Protein AF-A0A9N9U812-F1 (afdb_monomer_lite)

Organism: NCBI:txid160290

Foldseek 3Di:
DDDDDDDDDDDDDDDDPPPPPVVVVVVVVVPPPDPDDDDDDDDDDDDDDDDDDDDDDDDDDDDDDDDPPDDDPPPPPPVCPPPPPLDQAADAAQQPSPHFFGDAQPQQSHGGHNDNVSNVVCVVVVVDDRDNPDPDLLVQLQVQLVVVHGRPDVVNCVLQLNVVQPDPVNVVVNSLSSVLSPLCCPLVVRDSVNCVVCSVQLNNLVVSLVVCVVCVVSHDVVSNVSSVVVVVSSVPRDCVPPPPVVVVVVVVVVVVVVVVVVVVVVD

Structure (mmCIF, N/CA/C/O backbone):
data_AF-A0A9N9U812-F1
#
_entry.id   AF-A0A9N9U812-F1
#
loop_
_atom_site.group_PDB
_atom_site.id
_atom_site.type_symbol
_atom_site.label_atom_id
_atom_site.label_alt_id
_atom_site.label_comp_id
_atom_site.label_asym_id
_atom_site.label_entity_id
_atom_site.label_seq_id
_atom_site.pdbx_PDB_ins_code
_atom_site.Cartn_x
_atom_site.Cartn_y
_atom_site.Cartn_z
_atom_site.occupancy
_atom_site.B_iso_or_equiv
_atom_site.auth_seq_id
_atom_site.auth_comp_id
_atom_site.auth_asym_id
_atom_site.auth_atom_id
_atom_site.pdbx_PDB_model_num
ATOM 1 N N . MET A 1 1 ? 59.344 -21.854 -35.687 1.00 49.12 1 MET A N 1
ATOM 2 C CA . MET A 1 1 ? 57.871 -21.795 -35.644 1.00 49.12 1 MET A CA 1
ATOM 3 C C . MET A 1 1 ? 57.536 -20.413 -35.138 1.00 49.12 1 MET A C 1
ATOM 5 O O . MET A 1 1 ? 57.823 -20.130 -33.986 1.00 49.12 1 MET A O 1
ATOM 9 N N . SER A 1 2 ? 57.135 -19.530 -36.046 1.00 46.88 2 SER A N 1
ATOM 10 C CA . SER A 1 2 ? 56.970 -18.101 -35.776 1.00 46.88 2 SER A CA 1
ATOM 11 C C . SER A 1 2 ? 55.500 -17.822 -35.485 1.00 46.88 2 SER A C 1
ATOM 13 O O . SER A 1 2 ? 54.644 -18.178 -36.295 1.00 46.88 2 SER A O 1
ATOM 15 N N . GLU A 1 3 ? 55.221 -17.241 -34.324 1.00 56.25 3 GLU A N 1
ATOM 16 C CA . GLU A 1 3 ? 53.877 -16.846 -33.898 1.00 56.25 3 GLU A CA 1
ATOM 17 C C . GLU A 1 3 ? 53.402 -15.608 -34.683 1.00 56.25 3 GLU A C 1
ATOM 19 O O . GLU A 1 3 ? 54.200 -14.697 -34.922 1.00 56.25 3 GLU A O 1
ATOM 24 N N . PRO A 1 4 ? 52.129 -15.546 -35.114 1.00 62.59 4 PRO A N 1
ATOM 25 C CA . PRO A 1 4 ? 51.601 -14.386 -35.816 1.00 62.59 4 PRO A CA 1
ATOM 26 C C . PRO A 1 4 ? 51.077 -13.324 -34.836 1.00 62.59 4 PRO A C 1
ATOM 28 O O . PRO A 1 4 ? 50.307 -13.613 -33.923 1.00 62.59 4 PRO A O 1
ATOM 31 N N . HIS A 1 5 ? 51.471 -12.072 -35.074 1.00 53.84 5 HIS A N 1
ATOM 32 C CA . HIS A 1 5 ? 50.978 -10.889 -34.370 1.00 53.84 5 HIS A CA 1
ATOM 33 C C . HIS A 1 5 ? 49.477 -10.627 -34.629 1.00 53.84 5 HIS A C 1
ATOM 35 O O . HIS A 1 5 ? 49.017 -10.795 -35.765 1.00 53.84 5 HIS A O 1
ATOM 41 N N . PRO A 1 6 ? 48.716 -10.145 -33.625 1.00 58.53 6 PRO A N 1
ATOM 42 C CA . PRO A 1 6 ? 47.325 -9.744 -33.799 1.00 58.53 6 PRO A CA 1
ATOM 43 C C . PRO A 1 6 ? 47.214 -8.367 -34.474 1.00 58.53 6 PRO A C 1
ATOM 45 O O . PRO A 1 6 ? 47.911 -7.416 -34.121 1.00 58.53 6 PRO A O 1
ATOM 48 N N . LYS A 1 7 ? 46.313 -8.280 -35.459 1.00 61.00 7 LYS A N 1
ATOM 49 C CA . LYS A 1 7 ? 45.947 -7.057 -36.183 1.00 61.00 7 LYS A CA 1
ATOM 50 C C . LYS A 1 7 ? 45.142 -6.124 -35.275 1.00 61.00 7 LYS A C 1
ATOM 52 O O . LYS A 1 7 ? 44.095 -6.513 -34.768 1.00 61.00 7 LYS A O 1
ATOM 57 N N . THR A 1 8 ? 45.608 -4.890 -35.126 1.00 53.84 8 THR A N 1
ATOM 58 C CA . THR A 1 8 ? 44.848 -3.764 -34.572 1.00 53.84 8 THR A CA 1
ATOM 59 C C . THR A 1 8 ? 43.795 -3.325 -35.589 1.00 53.84 8 THR A C 1
ATOM 61 O O . THR A 1 8 ? 44.144 -2.942 -36.704 1.00 53.84 8 THR A O 1
ATOM 64 N N . GLY A 1 9 ? 42.516 -3.440 -35.229 1.00 53.56 9 GLY A N 1
ATOM 65 C CA . GLY A 1 9 ? 41.399 -2.905 -36.005 1.00 53.56 9 GLY A CA 1
ATOM 66 C C . GLY A 1 9 ? 41.158 -1.438 -35.659 1.00 53.56 9 GLY A C 1
ATOM 67 O O . GLY A 1 9 ? 41.057 -1.095 -34.483 1.00 53.56 9 GLY A O 1
ATOM 68 N N . ASP A 1 10 ? 41.086 -0.599 -36.690 1.00 49.22 10 ASP A N 1
ATOM 69 C CA . ASP A 1 10 ? 40.656 0.796 -36.621 1.00 49.22 10 ASP A CA 1
ATOM 70 C C . ASP A 1 10 ? 39.184 0.883 -36.194 1.00 49.22 10 ASP A C 1
ATOM 72 O O . ASP A 1 10 ? 38.293 0.411 -36.901 1.00 49.22 10 ASP A O 1
ATOM 76 N N . CYS A 1 11 ? 38.920 1.531 -35.058 1.00 44.53 11 CYS A N 1
ATOM 77 C CA . CYS A 1 11 ? 37.583 1.979 -34.678 1.00 44.53 11 CYS A CA 1
ATOM 78 C C . CYS A 1 11 ? 37.387 3.410 -35.189 1.00 44.53 11 CYS A C 1
ATOM 80 O O . CYS A 1 11 ? 37.862 4.366 -34.576 1.00 44.53 11 CYS A O 1
ATOM 82 N N . SER A 1 12 ? 36.685 3.563 -36.312 1.00 61.62 12 SER A N 1
ATOM 83 C CA . SER A 1 12 ? 36.059 4.842 -36.658 1.00 61.62 12 SER A CA 1
ATOM 84 C C . SER A 1 12 ? 34.806 5.040 -35.796 1.00 61.62 12 SER A C 1
ATOM 86 O O . SER A 1 12 ? 34.026 4.096 -35.669 1.00 61.62 12 SER A O 1
ATOM 88 N N . PRO A 1 13 ? 34.599 6.222 -35.192 1.00 52.12 13 PRO A N 1
ATOM 89 C CA . PRO A 1 13 ? 33.389 6.508 -34.433 1.00 52.12 13 PRO A CA 1
ATOM 90 C C . PRO A 1 13 ? 32.193 6.677 -35.379 1.00 52.12 13 PRO A C 1
ATOM 92 O O . PRO A 1 13 ? 32.266 7.420 -36.360 1.00 52.12 13 PRO A O 1
ATOM 95 N N . GLU A 1 14 ? 31.099 5.976 -35.078 1.00 56.59 14 GLU A N 1
ATOM 96 C CA . GLU A 1 14 ? 29.797 6.188 -35.712 1.00 56.59 14 GLU A CA 1
ATOM 97 C C . GLU A 1 14 ? 29.253 7.590 -35.384 1.00 56.59 14 GLU A C 1
ATOM 99 O O . GLU A 1 14 ? 29.473 8.092 -34.277 1.00 56.59 14 GLU A O 1
ATOM 104 N N . PRO A 1 15 ? 28.552 8.242 -36.328 1.00 52.19 15 PRO A N 1
ATOM 105 C CA . PRO A 1 15 ? 27.948 9.544 -36.104 1.00 52.19 15 PRO A CA 1
ATOM 106 C C . PRO A 1 15 ? 26.761 9.440 -35.141 1.00 52.19 15 PRO A C 1
ATOM 108 O O . PRO A 1 15 ? 25.878 8.599 -35.262 1.00 52.19 15 PRO A O 1
ATOM 111 N N . ASN A 1 16 ? 26.764 10.350 -34.182 1.00 48.16 16 ASN A N 1
ATOM 112 C CA . ASN A 1 16 ? 25.863 10.430 -33.048 1.00 48.16 16 ASN A CA 1
ATOM 113 C C . ASN A 1 16 ? 24.440 10.796 -33.530 1.00 48.16 16 ASN A C 1
ATOM 115 O O . ASN A 1 16 ? 24.205 11.932 -33.940 1.00 48.16 16 ASN A O 1
ATOM 119 N N . GLU A 1 17 ? 23.473 9.881 -33.414 1.00 50.84 17 GLU A N 1
ATOM 120 C CA . GLU A 1 17 ? 22.034 10.100 -33.687 1.00 50.84 17 GLU A CA 1
ATOM 121 C C . GLU A 1 17 ? 21.311 10.931 -32.598 1.00 50.84 17 GLU A C 1
ATOM 123 O O . GLU A 1 17 ? 20.112 10.796 -32.374 1.00 50.84 17 GLU A O 1
ATOM 128 N N . ALA A 1 18 ? 22.021 11.815 -31.893 1.00 46.25 18 ALA A N 1
ATOM 129 C CA . ALA A 1 18 ? 21.477 12.556 -30.751 1.00 46.25 18 ALA A CA 1
ATOM 130 C C . ALA A 1 18 ? 21.025 13.996 -31.074 1.00 46.25 18 ALA A C 1
ATOM 132 O O . ALA A 1 18 ? 20.740 14.754 -30.156 1.00 46.25 18 ALA A O 1
ATOM 133 N N . SER A 1 19 ? 20.955 14.408 -32.346 1.00 50.25 19 SER A N 1
ATOM 134 C CA . SER A 1 19 ? 20.637 15.804 -32.716 1.00 50.25 19 SER A CA 1
ATOM 135 C C . SER A 1 19 ? 19.344 16.003 -33.517 1.00 50.25 19 SER A C 1
ATOM 137 O O . SER A 1 19 ? 19.037 17.128 -33.908 1.00 50.25 19 SER A O 1
ATOM 139 N N . ALA A 1 20 ? 18.554 14.949 -33.749 1.00 46.09 20 ALA A N 1
ATOM 140 C CA . ALA A 1 20 ? 17.327 15.046 -34.548 1.00 46.09 20 ALA A CA 1
ATOM 141 C C . ALA A 1 20 ? 16.042 15.307 -33.732 1.00 46.09 20 ALA A C 1
ATOM 143 O O . ALA A 1 20 ? 15.038 15.693 -34.320 1.00 46.09 20 ALA A O 1
ATOM 144 N N . LEU A 1 21 ? 16.054 15.146 -32.403 1.00 46.53 21 LEU A N 1
ATOM 145 C CA . LEU A 1 21 ? 14.833 15.191 -31.575 1.00 46.53 21 LEU A CA 1
ATOM 146 C C . LEU A 1 21 ? 14.563 16.533 -30.871 1.00 46.53 21 LEU A C 1
ATOM 148 O O . LEU A 1 21 ? 13.443 16.774 -30.432 1.00 46.53 21 LEU A O 1
ATOM 152 N N . GLU A 1 22 ? 15.535 17.448 -30.812 1.00 45.53 22 GLU A N 1
ATOM 153 C CA . GLU A 1 22 ? 15.334 18.768 -30.182 1.00 45.53 22 GLU A CA 1
ATOM 154 C C . GLU A 1 22 ? 14.695 19.810 -31.120 1.00 45.53 22 GLU A C 1
ATOM 156 O O . GLU A 1 22 ? 14.213 20.844 -30.660 1.00 45.53 22 GLU A O 1
ATOM 161 N N . ASN A 1 23 ? 14.610 19.532 -32.427 1.00 48.59 23 ASN A N 1
ATOM 162 C CA . ASN A 1 23 ? 14.012 20.461 -33.393 1.00 48.59 23 ASN A CA 1
ATOM 163 C C . ASN A 1 23 ? 12.485 20.319 -33.553 1.00 48.59 23 ASN A C 1
ATOM 165 O O . ASN A 1 23 ? 11.860 21.234 -34.088 1.00 48.59 23 ASN A O 1
ATOM 169 N N . ASP A 1 24 ? 11.863 19.249 -33.041 1.00 45.25 24 ASP A N 1
ATOM 170 C CA . ASP A 1 24 ? 10.410 19.032 -33.180 1.00 45.25 24 ASP A CA 1
ATOM 171 C C . ASP A 1 24 ? 9.574 19.655 -32.047 1.00 45.25 24 ASP A C 1
ATOM 173 O O . ASP A 1 24 ? 8.423 20.044 -32.257 1.00 45.25 24 ASP A O 1
ATOM 177 N N . LEU A 1 25 ? 10.147 19.866 -30.857 1.00 45.88 25 LEU A N 1
ATOM 178 C CA . LEU A 1 25 ? 9.421 20.500 -29.745 1.00 45.88 25 LEU A CA 1
ATOM 179 C C . LEU A 1 25 ? 9.268 22.021 -29.914 1.00 45.88 25 LEU A C 1
ATOM 181 O O . LEU A 1 25 ? 8.301 22.603 -29.424 1.00 45.88 25 LEU A O 1
ATOM 185 N N . VAL A 1 26 ? 10.157 22.669 -30.674 1.00 46.19 26 VAL A N 1
ATOM 186 C CA . VAL A 1 26 ? 10.056 24.110 -30.978 1.00 46.19 26 VAL A CA 1
ATOM 187 C C . VAL A 1 26 ? 9.059 24.383 -32.117 1.00 46.19 26 VAL A C 1
ATOM 189 O O . VAL A 1 26 ? 8.502 25.480 -32.203 1.00 46.19 26 VAL A O 1
ATOM 192 N N . ALA A 1 27 ? 8.764 23.387 -32.961 1.00 47.31 27 ALA A N 1
ATOM 193 C CA . ALA A 1 27 ? 7.784 23.512 -34.041 1.00 47.31 27 ALA A CA 1
ATOM 194 C C . ALA A 1 27 ? 6.325 23.400 -33.553 1.00 47.31 27 ALA A C 1
ATOM 196 O O . ALA A 1 27 ? 5.438 24.012 -34.148 1.00 47.31 27 ALA A O 1
ATOM 197 N N . SER A 1 28 ? 6.071 22.697 -32.444 1.00 45.31 28 SER A N 1
ATOM 198 C CA . SER A 1 28 ? 4.709 22.482 -31.927 1.00 45.31 28 SER A CA 1
ATOM 199 C C . SER A 1 28 ? 4.133 23.697 -31.176 1.00 45.31 28 SER A C 1
ATOM 201 O O . SER A 1 28 ? 2.935 23.969 -31.236 1.00 45.31 28 SER A O 1
ATOM 203 N N . CYS A 1 29 ? 4.980 24.526 -30.554 1.00 42.25 29 CYS A N 1
ATOM 204 C CA . CYS A 1 29 ? 4.525 25.716 -29.818 1.00 42.25 29 CYS A CA 1
ATOM 205 C C . CYS A 1 29 ? 4.136 26.908 -30.714 1.00 42.25 29 CYS A C 1
ATOM 207 O O . CYS A 1 29 ? 3.499 27.845 -30.238 1.00 42.25 29 CYS A O 1
ATOM 209 N N . LYS A 1 30 ? 4.478 26.890 -32.011 1.00 46.75 30 LYS A N 1
ATOM 210 C CA . LYS A 1 30 ? 4.110 27.954 -32.967 1.00 46.75 30 LYS A CA 1
ATOM 211 C C . LYS A 1 30 ? 2.723 27.787 -33.596 1.00 46.75 30 LYS A C 1
ATOM 213 O O . LYS A 1 30 ? 2.285 28.686 -34.302 1.00 46.75 30 LYS A O 1
ATOM 218 N N . ALA A 1 31 ? 2.033 26.674 -33.347 1.00 48.91 31 ALA A N 1
ATOM 219 C CA . ALA A 1 31 ? 0.723 26.395 -33.938 1.00 48.91 31 ALA A CA 1
ATOM 220 C C . ALA A 1 31 ? -0.470 26.906 -33.106 1.00 48.91 31 ALA A C 1
ATOM 222 O O . ALA A 1 31 ? -1.604 26.784 -33.560 1.00 48.91 31 ALA A O 1
ATOM 223 N N . LEU A 1 32 ? -0.241 27.457 -31.906 1.00 50.28 32 LEU A N 1
ATOM 224 C CA . LEU A 1 32 ? -1.323 27.806 -30.977 1.00 50.28 32 LEU A CA 1
ATOM 225 C C . LEU A 1 32 ? -1.576 29.303 -30.777 1.00 50.28 32 LEU A C 1
ATOM 227 O O . LEU A 1 32 ? -2.527 29.618 -30.076 1.00 50.28 32 LEU A O 1
ATOM 231 N N . ASP A 1 33 ? -0.794 30.208 -31.379 1.00 48.38 33 ASP A N 1
ATOM 232 C CA . ASP A 1 33 ? -1.043 31.668 -31.351 1.00 48.38 33 ASP A CA 1
ATOM 233 C C . ASP A 1 33 ? -1.428 32.219 -29.953 1.00 48.38 33 ASP A C 1
ATOM 235 O O . ASP A 1 33 ? -2.253 33.118 -29.799 1.00 48.38 33 ASP A O 1
ATOM 239 N N . LEU A 1 34 ? -0.846 31.640 -28.896 1.00 46.59 34 LEU A N 1
ATOM 240 C CA . LEU A 1 34 ? -1.068 32.077 -27.524 1.00 46.59 34 LEU A CA 1
ATOM 241 C C . LEU A 1 34 ? -0.036 33.152 -27.188 1.00 46.59 34 LEU A C 1
ATOM 243 O O . LEU A 1 34 ? 1.110 32.859 -26.841 1.00 46.59 34 LEU A O 1
ATOM 247 N N . ASP A 1 35 ? -0.471 34.405 -27.302 1.00 44.28 35 ASP A N 1
ATOM 248 C CA . ASP A 1 35 ? 0.223 35.582 -26.786 1.00 44.28 35 ASP A CA 1
ATOM 249 C C . ASP A 1 35 ? 0.370 35.478 -25.257 1.00 44.28 35 ASP A C 1
ATOM 251 O O . ASP A 1 35 ? -0.504 35.866 -24.481 1.00 44.28 35 ASP A O 1
ATOM 255 N N . CYS A 1 36 ? 1.508 34.959 -24.800 1.00 41.44 36 CYS A N 1
ATOM 256 C CA . CYS A 1 36 ? 1.906 35.045 -23.399 1.00 41.44 36 CYS A CA 1
ATOM 257 C C . CYS A 1 36 ? 2.436 36.457 -23.100 1.00 41.44 36 CYS A C 1
ATOM 259 O O . CYS A 1 36 ? 3.639 36.715 -23.182 1.00 41.44 36 CYS A O 1
ATOM 261 N N . GLN A 1 37 ? 1.544 37.377 -22.727 1.00 52.09 37 GLN A N 1
ATOM 262 C CA . GLN A 1 37 ? 1.927 38.606 -22.026 1.00 52.09 37 GLN A CA 1
ATOM 263 C C . GLN A 1 37 ? 2.238 38.284 -20.549 1.00 52.09 37 GLN A C 1
ATOM 265 O O . GLN A 1 37 ? 1.438 37.618 -19.889 1.00 52.09 37 GLN A O 1
ATOM 270 N N . PRO A 1 38 ? 3.373 38.744 -19.992 1.00 48.59 38 PRO A N 1
ATOM 271 C CA . PRO A 1 38 ? 3.656 38.613 -18.569 1.00 48.59 38 PRO A CA 1
ATOM 272 C C . PRO A 1 38 ? 2.974 39.744 -17.785 1.00 48.59 38 PRO A C 1
ATOM 274 O O . PRO A 1 38 ? 3.554 40.814 -17.592 1.00 48.59 38 PRO A O 1
ATOM 277 N N . ASP A 1 39 ? 1.757 39.506 -17.297 1.00 45.44 39 ASP A N 1
ATOM 278 C CA . ASP A 1 39 ? 1.082 40.440 -16.392 1.00 45.44 39 ASP A CA 1
ATOM 279 C C . ASP A 1 39 ? 1.588 40.283 -14.954 1.00 45.44 39 ASP A C 1
ATOM 281 O O . ASP A 1 39 ? 1.103 39.504 -14.134 1.00 45.44 39 ASP A O 1
ATOM 285 N N . ASN A 1 40 ? 2.601 41.089 -14.654 1.00 52.28 40 ASN A N 1
ATOM 286 C CA . ASN A 1 40 ? 3.039 41.414 -13.311 1.00 52.28 40 ASN A CA 1
ATOM 287 C C . ASN A 1 40 ? 2.117 42.509 -12.742 1.00 52.28 40 ASN A C 1
ATOM 289 O O . ASN A 1 40 ? 2.255 43.685 -13.090 1.00 52.28 40 ASN A O 1
ATOM 293 N N . LYS A 1 41 ? 1.172 42.146 -11.868 1.00 45.44 41 LYS A N 1
ATOM 294 C CA . LYS A 1 41 ? 0.429 43.125 -11.060 1.00 45.44 41 LYS A CA 1
ATOM 295 C C . LYS A 1 41 ? 0.054 42.561 -9.693 1.00 45.44 41 LYS A C 1
ATOM 297 O O . LYS A 1 41 ? -0.958 41.892 -9.517 1.00 45.44 41 LYS A O 1
ATOM 302 N N . SER A 1 42 ? 0.884 42.895 -8.710 1.00 51.62 42 SER A N 1
ATOM 303 C CA . SER A 1 42 ? 0.555 42.830 -7.289 1.00 51.62 42 SER A CA 1
ATOM 304 C C . SER A 1 42 ? -0.704 43.651 -7.016 1.00 51.62 42 SER A C 1
ATOM 306 O O . SER A 1 42 ? -0.706 44.862 -7.246 1.00 51.62 42 SER A O 1
ATOM 308 N N . ASN A 1 43 ? -1.755 43.017 -6.499 1.00 45.19 43 ASN A N 1
ATOM 309 C CA . ASN A 1 43 ? -2.916 43.725 -5.976 1.00 45.19 43 ASN A CA 1
ATOM 310 C C . ASN A 1 43 ? -3.167 43.295 -4.526 1.00 45.19 43 ASN A C 1
ATOM 312 O O . ASN A 1 43 ? -3.673 42.208 -4.259 1.00 45.19 43 ASN A O 1
ATOM 316 N N . ASN A 1 44 ? -2.768 44.163 -3.596 1.00 47.47 44 ASN A N 1
ATOM 317 C CA . ASN A 1 44 ? -3.119 44.082 -2.184 1.00 47.47 44 ASN A CA 1
ATOM 318 C C . ASN A 1 44 ? -4.537 44.644 -2.020 1.00 47.47 44 ASN A C 1
ATOM 320 O O . ASN A 1 44 ? -4.716 45.859 -1.958 1.00 47.47 44 ASN A O 1
ATOM 324 N N . GLY A 1 45 ? -5.535 43.763 -1.974 1.00 43.50 45 GLY A N 1
ATOM 325 C CA . GLY A 1 45 ? -6.923 44.107 -1.667 1.00 43.50 45 GLY A CA 1
ATOM 326 C C . GLY A 1 45 ? -7.285 43.684 -0.248 1.00 43.50 45 GLY A C 1
ATOM 327 O O . GLY A 1 45 ? -7.554 42.514 -0.005 1.00 43.50 45 GLY A O 1
ATOM 328 N N . SER A 1 46 ? -7.268 44.645 0.674 1.00 49.69 46 SER A N 1
ATOM 329 C CA . SER A 1 46 ? -7.870 44.558 2.009 1.00 49.69 46 SER A CA 1
ATOM 330 C C . SER A 1 46 ? -9.389 44.470 1.865 1.00 49.69 46 SER A C 1
ATOM 332 O O . SER A 1 46 ? -9.972 45.323 1.195 1.00 49.69 46 SER A O 1
ATOM 334 N N . MET A 1 47 ? -10.029 43.473 2.476 1.00 49.94 47 MET A N 1
ATOM 335 C CA . MET A 1 47 ? -11.484 43.315 2.437 1.00 49.94 47 MET A CA 1
ATOM 336 C C . MET A 1 47 ? -11.997 42.999 3.846 1.00 49.94 47 MET A C 1
ATOM 338 O O . MET A 1 47 ? -11.954 41.859 4.300 1.00 49.94 47 MET A O 1
ATOM 342 N N . ASP A 1 48 ? -12.419 44.059 4.537 1.00 56.12 48 ASP A N 1
ATOM 343 C CA . ASP A 1 48 ? -13.244 44.025 5.744 1.00 56.12 48 ASP A CA 1
ATOM 344 C C . ASP A 1 48 ? -14.709 43.835 5.332 1.00 56.12 48 ASP A C 1
ATOM 346 O O . ASP A 1 48 ? -15.216 44.653 4.570 1.00 56.12 48 ASP A O 1
ATOM 350 N N . HIS A 1 49 ? -15.389 42.815 5.861 1.00 44.41 49 HIS A N 1
ATOM 351 C CA . HIS A 1 49 ? -16.856 42.731 5.956 1.00 44.41 49 HIS A CA 1
ATOM 352 C C . HIS A 1 49 ? -17.201 41.783 7.121 1.00 44.41 49 HIS A C 1
ATOM 354 O O . HIS A 1 49 ? -16.795 40.626 7.115 1.00 44.41 49 HIS A O 1
ATOM 360 N N . SER A 1 50 ? -17.656 42.309 8.262 1.00 48.66 50 SER A N 1
ATOM 361 C CA . SER A 1 50 ? -19.058 42.606 8.617 1.00 48.66 50 SER A CA 1
ATOM 362 C C . SER A 1 50 ? -19.822 41.357 9.067 1.00 48.66 50 SER A C 1
ATOM 364 O O . SER A 1 50 ? -20.190 40.506 8.267 1.00 48.66 50 SER A O 1
ATOM 366 N N . GLU A 1 51 ? -20.038 41.291 10.381 1.00 51.78 51 GLU A N 1
ATOM 367 C CA . GLU A 1 51 ? -20.897 40.348 11.094 1.00 51.78 51 GLU A CA 1
ATOM 368 C C . GLU A 1 51 ? -22.376 40.634 10.778 1.00 51.78 51 GLU A C 1
ATOM 370 O O . GLU A 1 51 ? -22.842 41.747 11.017 1.00 51.78 51 GLU A O 1
ATOM 375 N N . GLU A 1 52 ? -23.123 39.634 10.305 1.00 48.69 52 GLU A N 1
ATOM 376 C CA . GLU A 1 52 ? -24.591 39.610 10.353 1.00 48.69 52 GLU A CA 1
ATOM 377 C C . GLU A 1 52 ? -25.079 38.190 10.703 1.00 48.69 52 GLU A C 1
ATOM 379 O O . GLU A 1 52 ? -24.940 37.243 9.934 1.00 48.69 52 GLU A O 1
ATOM 384 N N . GLU A 1 53 ? -25.668 38.061 11.890 1.00 53.53 53 GLU A N 1
ATOM 385 C CA . GLU A 1 53 ? -26.728 37.099 12.232 1.00 53.53 53 GLU A CA 1
ATOM 386 C C . GLU A 1 53 ? -28.038 37.912 12.409 1.00 53.53 53 GLU A C 1
ATOM 388 O O . GLU A 1 53 ? -27.950 39.142 12.491 1.00 53.53 53 GLU A O 1
ATOM 393 N N . PRO A 1 54 ? -29.239 37.347 12.676 1.00 59.50 54 PRO A N 1
ATOM 394 C CA . PRO A 1 54 ? -29.841 36.030 12.389 1.00 59.50 54 PRO A CA 1
ATOM 395 C C . PRO A 1 54 ? -31.290 36.143 11.818 1.00 59.50 54 PRO A C 1
ATOM 397 O O . PRO A 1 54 ? -31.968 37.153 11.985 1.00 59.50 54 PRO A O 1
ATOM 400 N N . SER A 1 55 ? -31.855 35.066 11.258 1.00 45.12 55 SER A N 1
ATOM 401 C CA . SER A 1 55 ? -33.313 34.760 11.314 1.00 45.12 55 SER A CA 1
ATOM 402 C C . SER A 1 55 ? -33.543 33.308 10.859 1.00 45.12 55 SER A C 1
ATOM 404 O O . SER A 1 55 ? -32.918 32.868 9.904 1.00 45.12 55 SER A O 1
ATOM 406 N N . LYS A 1 56 ? -34.146 32.413 11.653 1.00 43.84 56 LYS A N 1
ATOM 407 C CA . LYS A 1 56 ? -35.549 32.250 12.092 1.00 43.84 56 LYS A CA 1
ATOM 408 C C . LYS A 1 56 ? -36.538 31.816 10.998 1.00 43.84 56 LYS A C 1
ATOM 410 O O . LYS A 1 56 ? -36.829 32.572 10.084 1.00 43.84 56 LYS A O 1
ATOM 415 N N . ASP A 1 57 ? -37.104 30.639 11.273 1.00 49.44 57 ASP A N 1
ATOM 416 C CA . ASP A 1 57 ? -38.457 30.157 10.985 1.00 49.44 57 ASP A CA 1
ATOM 417 C C . ASP A 1 57 ? -38.824 29.783 9.535 1.00 49.44 57 ASP A C 1
ATOM 419 O O . ASP A 1 57 ? -39.087 30.622 8.678 1.00 49.44 57 ASP A O 1
ATOM 423 N N . SER A 1 58 ? -38.958 28.474 9.294 1.00 55.41 58 SER A N 1
ATOM 424 C CA . SER A 1 58 ? -40.079 27.898 8.529 1.00 55.41 58 SER A CA 1
ATOM 425 C C . SER A 1 58 ? -40.201 26.405 8.843 1.00 55.41 58 SER A C 1
ATOM 427 O O . SER A 1 58 ? -39.422 25.571 8.386 1.00 55.41 58 SER A O 1
ATOM 429 N N . GLU A 1 59 ? -41.183 26.096 9.683 1.00 55.53 59 GLU A N 1
ATOM 430 C CA . GLU A 1 59 ? -41.894 24.822 9.681 1.00 55.53 59 GLU A CA 1
ATOM 431 C C . GLU A 1 59 ? -42.640 24.702 8.341 1.00 55.53 59 GLU A C 1
ATOM 433 O O . GLU A 1 59 ? -43.204 25.698 7.901 1.00 55.53 59 GLU A O 1
ATOM 438 N N . GLU A 1 60 ? -42.658 23.526 7.705 1.00 56.50 60 GLU A N 1
ATOM 439 C CA . GLU A 1 60 ? -43.875 22.958 7.101 1.00 56.50 60 GLU A CA 1
ATOM 440 C C . GLU A 1 60 ? -43.649 21.536 6.560 1.00 56.50 60 GLU A C 1
ATOM 442 O O . GLU A 1 60 ? -42.549 21.113 6.209 1.00 56.50 60 GLU A O 1
ATOM 447 N N . GLU A 1 61 ? -44.741 20.784 6.600 1.00 52.31 61 GLU A N 1
ATOM 448 C CA . GLU A 1 61 ? -44.867 19.336 6.526 1.00 52.31 61 GLU A CA 1
ATOM 449 C C . GLU A 1 61 ? -44.960 18.799 5.084 1.00 52.31 61 GLU A C 1
ATOM 451 O O . GLU A 1 61 ? -45.512 19.441 4.198 1.00 52.31 61 GLU A O 1
ATOM 456 N N . SER A 1 62 ? -44.507 17.561 4.866 1.00 50.69 62 SER A N 1
ATOM 457 C CA . SER A 1 62 ? -45.174 16.516 4.052 1.00 50.69 62 SER A CA 1
ATOM 458 C C . SER A 1 62 ? -44.250 15.287 4.061 1.00 50.69 62 SER A C 1
ATOM 460 O O . SER A 1 62 ? -43.094 15.362 3.672 1.00 50.69 62 SER A O 1
ATOM 462 N N . SER A 1 63 ? -44.562 14.177 4.733 1.00 61.19 63 SER A N 1
ATOM 463 C CA . SER A 1 63 ? -45.641 13.218 4.474 1.00 61.19 63 SER A CA 1
ATOM 464 C C . SER A 1 63 ? -45.726 12.806 3.008 1.00 61.19 63 SER A C 1
ATOM 466 O O . SER A 1 63 ? -46.638 13.230 2.308 1.00 61.19 63 SER A O 1
ATOM 468 N N . ASP A 1 64 ? -44.845 11.896 2.588 1.00 46.78 64 ASP A N 1
ATOM 469 C CA . ASP A 1 64 ? -45.278 10.877 1.640 1.00 46.78 64 ASP A CA 1
ATOM 470 C C . ASP A 1 64 ? -44.650 9.517 1.959 1.00 46.78 64 ASP A C 1
ATOM 472 O O . ASP A 1 64 ? -43.431 9.346 2.040 1.00 46.78 64 ASP A O 1
ATOM 476 N N . GLY A 1 65 ? -45.533 8.563 2.238 1.00 56.75 65 GLY A N 1
ATOM 477 C CA . GLY A 1 65 ? -45.194 7.196 2.583 1.00 56.75 65 GLY A CA 1
ATOM 478 C C . GLY A 1 65 ? -44.787 6.449 1.327 1.00 56.75 65 GLY A C 1
ATOM 479 O O . GLY A 1 65 ? -45.593 6.250 0.425 1.00 56.75 65 GLY A O 1
ATOM 480 N N . SER A 1 66 ? -43.538 6.004 1.279 1.00 53.09 66 SER A N 1
ATOM 481 C CA . SER A 1 66 ? -43.082 5.073 0.255 1.00 53.09 66 SER A CA 1
ATOM 482 C C . SER A 1 66 ? -42.687 3.761 0.918 1.00 53.09 66 SER A C 1
ATOM 484 O O . SER A 1 66 ? -41.599 3.603 1.469 1.00 53.09 66 SER A O 1
ATOM 486 N N . ASP A 1 67 ? -43.652 2.849 0.890 1.00 52.28 67 ASP A N 1
ATOM 487 C CA . ASP A 1 67 ? -43.571 1.443 1.259 1.00 52.28 67 ASP A CA 1
ATOM 488 C C . ASP A 1 67 ? -42.761 0.692 0.190 1.00 52.28 67 ASP A C 1
ATOM 490 O O . ASP A 1 67 ? -43.280 0.296 -0.853 1.00 52.28 67 ASP A O 1
ATOM 494 N N . TRP A 1 68 ? -41.456 0.545 0.425 1.00 50.12 68 TRP A N 1
ATOM 495 C CA . TRP A 1 68 ? -40.587 -0.322 -0.371 1.00 50.12 68 TRP A CA 1
ATOM 496 C C . TRP A 1 68 ? -40.390 -1.636 0.375 1.00 50.12 68 TRP A C 1
ATOM 498 O O . TRP A 1 68 ? -39.331 -1.920 0.934 1.00 50.12 68 TRP A O 1
ATOM 508 N N . SER A 1 69 ? -41.442 -2.448 0.370 1.00 53.50 69 SER A N 1
ATOM 509 C CA . SER A 1 69 ? -41.351 -3.877 0.644 1.00 53.50 69 SER A CA 1
ATOM 510 C C . SER A 1 69 ? -40.598 -4.562 -0.507 1.00 53.50 69 SER A C 1
ATOM 512 O O . SER A 1 69 ? -41.199 -5.123 -1.420 1.00 53.50 69 SER A O 1
ATOM 514 N N . VAL A 1 70 ? -39.265 -4.479 -0.487 1.00 44.44 70 VAL A N 1
ATOM 515 C CA . VAL A 1 70 ? -38.390 -5.310 -1.325 1.00 44.44 70 VAL A CA 1
ATOM 516 C C . VAL A 1 70 ? -38.032 -6.576 -0.561 1.00 44.44 70 VAL A C 1
ATOM 518 O O . VAL A 1 70 ? -37.119 -6.620 0.260 1.00 44.44 70 VAL A O 1
ATOM 521 N N . ASP A 1 71 ? -38.810 -7.610 -0.857 1.00 50.62 71 ASP A N 1
ATOM 522 C CA . ASP A 1 71 ? -38.459 -9.005 -0.647 1.00 50.62 71 ASP A CA 1
ATOM 523 C C . ASP A 1 71 ? -37.196 -9.318 -1.464 1.00 50.62 71 ASP A C 1
ATOM 525 O O . ASP A 1 71 ? -37.191 -9.295 -2.697 1.00 50.62 71 ASP A O 1
ATOM 529 N N . SER A 1 72 ? -36.079 -9.513 -0.775 1.00 49.19 72 SER A N 1
ATOM 530 C CA . SER A 1 72 ? -34.842 -10.026 -1.362 1.00 49.19 72 SER A CA 1
ATOM 531 C C . SER A 1 72 ? -34.071 -10.787 -0.297 1.00 49.19 72 SER A C 1
ATOM 533 O O . SER A 1 72 ? -32.986 -10.398 0.134 1.00 49.19 72 SER A O 1
ATOM 535 N N . SER A 1 73 ? -34.651 -11.920 0.101 1.00 45.03 73 SER A N 1
ATOM 536 C CA . SER A 1 73 ? -33.907 -13.083 0.587 1.00 45.03 73 SER A CA 1
ATOM 537 C C . SER A 1 73 ? -32.985 -13.601 -0.524 1.00 45.03 73 SER A C 1
ATOM 539 O O . SER A 1 73 ? -33.241 -14.619 -1.161 1.00 45.03 73 SER A O 1
ATOM 541 N N . LEU A 1 74 ? -31.896 -12.878 -0.773 1.00 43.91 74 LEU A N 1
ATOM 542 C CA . LEU A 1 74 ? -30.675 -13.467 -1.297 1.00 43.91 74 LEU A CA 1
ATOM 543 C C . LEU A 1 74 ? -29.804 -13.761 -0.083 1.00 43.91 74 LEU A C 1
ATOM 545 O O . LEU A 1 74 ? -29.104 -12.887 0.427 1.00 43.91 74 LEU A O 1
ATOM 549 N N . GLU A 1 75 ? -29.883 -15.003 0.386 1.00 45.12 75 GLU A N 1
ATOM 550 C CA . GLU A 1 75 ? -28.870 -15.615 1.240 1.00 45.12 75 GLU A CA 1
ATOM 551 C C . GLU A 1 75 ? -27.579 -15.732 0.417 1.00 45.12 75 GLU A C 1
ATOM 553 O O . GLU A 1 75 ? -27.201 -16.787 -0.081 1.00 45.12 75 GLU A O 1
ATOM 558 N N . LEU A 1 76 ? -26.927 -14.590 0.200 1.00 42.59 76 LEU A N 1
ATOM 559 C CA . LEU A 1 76 ? -25.519 -14.542 -0.136 1.00 42.59 76 LEU A CA 1
ATOM 560 C C . LEU A 1 76 ? -24.807 -15.059 1.107 1.00 42.59 76 LEU A C 1
ATOM 562 O O . LEU A 1 76 ? -24.598 -14.321 2.073 1.00 42.59 76 LEU A O 1
ATOM 566 N N . GLU A 1 77 ? -24.477 -16.348 1.079 1.00 39.94 77 GLU A N 1
ATOM 567 C CA . GLU A 1 77 ? -23.437 -16.949 1.901 1.00 39.94 77 GLU A CA 1
ATOM 568 C C . GLU A 1 77 ? -22.124 -16.233 1.562 1.00 39.94 77 GLU A C 1
ATOM 570 O O . GLU A 1 77 ? -21.281 -16.703 0.804 1.00 39.94 77 GLU A O 1
ATOM 575 N N . PHE A 1 78 ? -21.986 -15.011 2.075 1.00 39.03 78 PHE A N 1
ATOM 576 C CA . PHE A 1 78 ? -20.717 -14.331 2.180 1.00 39.03 78 PHE A CA 1
ATOM 577 C C . PHE A 1 78 ? -19.949 -15.153 3.200 1.00 39.03 78 PHE A C 1
ATOM 579 O O . PHE A 1 78 ? -20.082 -14.939 4.410 1.00 39.03 78 PHE A O 1
ATOM 586 N N . ASP A 1 79 ? -19.235 -16.159 2.694 1.00 40.59 79 ASP A N 1
ATOM 587 C CA . ASP A 1 79 ? -18.295 -16.967 3.448 1.00 40.59 79 ASP A CA 1
ATOM 588 C C . ASP A 1 79 ? -17.166 -16.037 3.876 1.00 40.59 79 ASP A C 1
ATOM 590 O O . ASP A 1 79 ? -16.106 -15.892 3.263 1.00 40.59 79 ASP A O 1
ATOM 594 N N . ALA A 1 80 ? -17.484 -15.304 4.937 1.00 40.34 80 ALA A N 1
ATOM 595 C CA . ALA A 1 80 ? -16.566 -14.566 5.738 1.00 40.34 80 ALA A CA 1
ATOM 596 C C . ALA A 1 80 ? -15.711 -15.636 6.412 1.00 40.34 80 ALA A C 1
ATOM 598 O O . ALA A 1 80 ? -15.878 -15.949 7.595 1.00 40.34 80 ALA A O 1
ATOM 599 N N . SER A 1 81 ? -14.721 -16.110 5.658 1.00 37.06 81 SER A N 1
ATOM 600 C CA . SER A 1 81 ? -13.375 -16.378 6.144 1.00 37.06 81 SER A CA 1
ATOM 601 C C . SER A 1 81 ? -12.870 -15.098 6.822 1.00 37.06 81 SER A C 1
ATOM 603 O O . SER A 1 81 ? -11.976 -14.398 6.353 1.00 37.06 81 SER A O 1
ATOM 605 N N . ARG A 1 82 ? -13.563 -14.718 7.900 1.00 40.91 82 ARG A N 1
ATOM 606 C CA . ARG A 1 82 ? -13.293 -13.592 8.763 1.00 40.91 82 ARG A CA 1
ATOM 607 C C . ARG A 1 82 ? -11.925 -13.921 9.328 1.00 40.91 82 ARG A C 1
ATOM 609 O O . ARG A 1 82 ? -11.791 -14.981 9.949 1.00 40.91 82 ARG A O 1
ATOM 616 N N . PRO A 1 83 ? -10.930 -13.048 9.120 1.00 42.72 83 PRO A N 1
ATOM 617 C CA . PRO A 1 83 ? -9.665 -13.176 9.810 1.00 42.72 83 PRO A CA 1
ATOM 618 C C . PRO A 1 83 ? -9.964 -13.422 11.289 1.00 42.72 83 PRO A C 1
ATOM 620 O O . PRO A 1 83 ? -10.840 -12.757 11.853 1.00 42.72 83 PRO A O 1
ATOM 623 N N . ASN A 1 84 ? -9.307 -14.448 11.841 1.00 42.44 84 ASN A N 1
ATOM 624 C CA . ASN A 1 84 ? -9.429 -14.931 13.214 1.00 42.44 84 ASN A CA 1
ATOM 625 C C . ASN A 1 84 ? -9.910 -13.841 14.166 1.00 42.44 84 ASN A C 1
ATOM 627 O O . ASN A 1 84 ? -9.278 -12.791 14.240 1.00 42.44 84 ASN A O 1
ATOM 631 N N . VAL A 1 85 ? -11.014 -14.119 14.871 1.00 47.53 85 VAL A N 1
ATOM 632 C CA . VAL A 1 85 ? -11.681 -13.241 15.841 1.00 47.53 85 VAL A CA 1
ATOM 633 C C . VAL A 1 85 ? -10.640 -12.510 16.687 1.00 47.53 85 VAL A C 1
ATOM 635 O O . VAL A 1 85 ? -10.165 -13.020 17.701 1.00 47.53 85 VAL A O 1
ATOM 638 N N . LEU A 1 86 ? -10.281 -11.304 16.241 1.00 60.22 86 LEU A N 1
ATOM 639 C CA . LEU A 1 86 ? -9.588 -10.305 17.035 1.00 60.22 86 LEU A CA 1
ATOM 640 C C . LEU A 1 86 ? -10.436 -10.179 18.296 1.00 60.22 86 LEU A C 1
ATOM 642 O O . LEU A 1 86 ? -11.632 -9.899 18.192 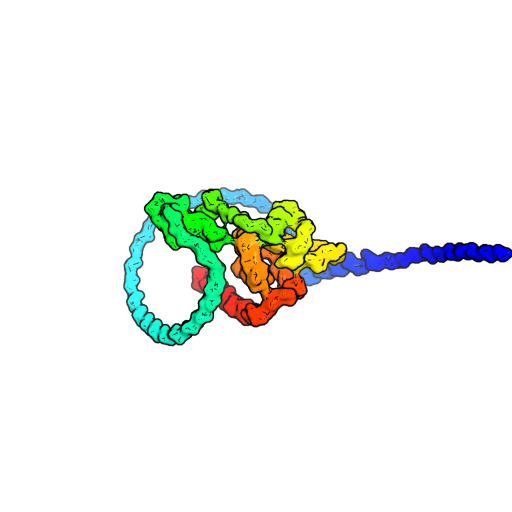1.00 60.22 86 LEU A O 1
ATOM 646 N N . GLY A 1 87 ? -9.864 -10.562 19.440 1.00 71.62 87 GLY A N 1
ATOM 647 C CA . GLY A 1 87 ? -10.620 -10.879 20.652 1.00 71.62 87 GLY A CA 1
ATOM 648 C C . GLY A 1 87 ? -11.666 -9.823 21.012 1.00 71.62 87 GLY A C 1
ATOM 649 O O . GLY A 1 87 ? -11.538 -8.658 20.655 1.00 71.62 87 GLY A O 1
ATOM 650 N N . SER A 1 88 ? -12.719 -10.208 21.733 1.00 84.06 88 SER A N 1
ATOM 651 C CA . SER A 1 88 ? -13.760 -9.248 22.114 1.00 84.06 88 SER A CA 1
ATOM 652 C C . SER A 1 88 ? -13.140 -8.023 22.803 1.00 84.06 88 SER A C 1
ATOM 654 O O . SER A 1 88 ? -12.320 -8.205 23.707 1.00 84.06 88 SER A O 1
ATOM 656 N N . PRO A 1 89 ? -13.499 -6.789 22.402 1.00 87.75 89 PRO A N 1
ATOM 657 C CA . PRO A 1 89 ? -12.969 -5.584 23.023 1.00 87.75 89 PRO A CA 1
ATOM 658 C C . PRO A 1 89 ? -13.269 -5.621 24.522 1.00 87.75 89 PRO A C 1
ATOM 660 O O . PRO A 1 89 ? -14.412 -5.807 24.934 1.00 87.75 89 PRO A O 1
ATOM 663 N N . GLN A 1 90 ? -12.232 -5.483 25.346 1.00 89.50 90 GLN A N 1
ATOM 664 C CA . GLN A 1 90 ? -12.366 -5.456 26.800 1.00 89.50 90 GLN A CA 1
ATOM 665 C C . GLN A 1 90 ? -12.134 -4.036 27.321 1.00 89.50 90 GLN A C 1
ATOM 667 O O . GLN A 1 90 ? -11.279 -3.300 26.819 1.00 89.50 90 GLN A O 1
ATOM 672 N N . GLY A 1 91 ? -12.881 -3.669 28.364 1.00 94.69 91 GLY A N 1
ATOM 673 C CA . GLY A 1 91 ? -12.686 -2.435 29.121 1.00 94.69 91 GLY A CA 1
ATOM 674 C C . GLY A 1 91 ? -13.393 -1.202 28.553 1.00 94.69 91 GLY A C 1
ATOM 675 O O . GLY A 1 91 ? -14.392 -1.280 27.841 1.00 94.69 91 GLY A O 1
ATOM 676 N N . GLN A 1 92 ? -12.892 -0.027 28.933 1.00 97.62 92 GLN A N 1
ATOM 677 C CA . GLN A 1 92 ? -13.448 1.264 28.526 1.00 97.62 92 GLN A CA 1
ATOM 678 C C . GLN A 1 92 ? -12.810 1.766 27.230 1.00 97.62 92 GLN A C 1
ATOM 680 O O . GLN A 1 92 ? -11.621 1.567 26.989 1.00 97.62 92 GLN A O 1
ATOM 685 N N . CYS A 1 93 ? -13.588 2.508 26.440 1.00 97.44 93 CYS A N 1
ATOM 686 C CA . CYS A 1 93 ? -13.120 3.159 25.221 1.00 97.44 93 CYS A CA 1
ATOM 687 C C . CYS A 1 93 ? -11.871 4.015 25.472 1.00 97.44 93 CYS A C 1
ATOM 689 O O . CYS A 1 93 ? -11.908 4.962 26.262 1.00 97.44 93 CYS A O 1
ATOM 691 N N . GLU A 1 94 ? -10.797 3.751 24.734 1.00 96.56 94 GLU A N 1
ATOM 692 C CA . GLU A 1 94 ? -9.514 4.440 24.849 1.00 96.56 94 GLU A CA 1
ATOM 693 C C . GLU A 1 94 ? -9.606 5.942 24.610 1.00 96.56 94 GLU A C 1
ATOM 695 O O . GLU A 1 94 ? -8.883 6.709 25.245 1.00 96.56 94 GLU A O 1
ATOM 700 N N . ARG A 1 95 ? -10.524 6.377 23.744 1.00 96.25 95 ARG A N 1
ATOM 701 C CA . ARG A 1 95 ? -10.717 7.796 23.443 1.00 96.25 95 ARG A CA 1
ATOM 702 C C . ARG A 1 95 ? -11.530 8.518 24.509 1.00 96.25 95 ARG A C 1
ATOM 704 O O . ARG A 1 95 ? -11.087 9.541 25.024 1.00 96.25 95 ARG A O 1
ATOM 711 N N . CYS A 1 96 ? -12.761 8.064 24.756 1.00 96.75 96 CYS A N 1
ATOM 712 C CA . CYS A 1 96 ? -13.703 8.827 25.575 1.00 96.75 96 CYS A CA 1
ATOM 713 C C . CYS A 1 96 ? -13.631 8.477 27.060 1.00 96.75 96 CYS A C 1
ATOM 715 O O . CYS A 1 96 ? -14.111 9.273 27.861 1.00 96.75 96 CYS A O 1
ATOM 717 N N . LYS A 1 97 ? -13.081 7.306 27.419 1.00 97.25 97 LYS A N 1
ATOM 718 C CA . LYS A 1 97 ? -12.976 6.776 28.792 1.00 97.25 97 LYS A CA 1
ATOM 719 C C . LYS A 1 97 ? -14.308 6.729 29.570 1.00 97.25 97 LYS A C 1
ATOM 721 O O . LYS A 1 97 ? -14.308 6.574 30.780 1.00 97.25 97 LYS A O 1
ATOM 726 N N . LYS A 1 98 ? -15.447 6.893 28.883 1.00 97.00 98 LYS A N 1
ATOM 727 C CA . LYS A 1 98 ? -16.794 6.990 29.481 1.00 97.00 98 LYS A CA 1
ATOM 728 C C . LYS A 1 98 ? -17.679 5.786 29.184 1.00 97.00 98 LYS A C 1
ATOM 730 O O . LYS A 1 98 ? -18.503 5.422 30.008 1.00 97.00 98 LYS A O 1
ATOM 735 N N . ARG A 1 99 ? -17.548 5.211 27.988 1.00 97.69 99 ARG A N 1
ATOM 736 C CA . ARG A 1 99 ? -18.360 4.080 27.519 1.00 97.69 99 ARG A CA 1
ATOM 737 C C . ARG A 1 99 ? -17.507 2.823 27.455 1.00 97.69 99 ARG A C 1
ATOM 739 O O . ARG A 1 99 ? -16.316 2.925 27.146 1.00 97.69 99 ARG A O 1
ATOM 746 N N . GLU A 1 100 ? -18.121 1.674 27.705 1.00 97.88 100 GLU A N 1
ATOM 747 C CA . GLU A 1 100 ? -17.506 0.375 27.438 1.00 97.88 100 GLU A CA 1
ATOM 748 C C . GLU A 1 100 ? -17.170 0.245 25.953 1.00 97.88 100 GLU A C 1
ATOM 750 O O . GLU A 1 100 ? -17.837 0.819 25.084 1.00 97.88 100 GLU A O 1
ATOM 755 N N . ALA A 1 101 ? -16.066 -0.433 25.675 1.00 97.56 101 ALA A N 1
ATOM 756 C CA . ALA A 1 101 ? -15.644 -0.684 24.317 1.00 97.56 101 ALA A CA 1
ATOM 757 C C . ALA A 1 101 ? -16.518 -1.771 23.689 1.00 97.56 101 ALA A C 1
ATOM 759 O O . ALA A 1 101 ? -16.767 -2.812 24.283 1.00 97.56 101 ALA A O 1
ATOM 760 N N . SER A 1 102 ? -16.974 -1.504 22.474 1.00 95.75 102 SER A N 1
ATOM 761 C CA . SER A 1 102 ? -17.807 -2.399 21.672 1.00 95.75 102 SER A CA 1
ATOM 762 C C . SER A 1 102 ? -17.120 -2.808 20.374 1.00 95.75 102 SER A C 1
ATOM 764 O O . SER A 1 102 ? -17.545 -3.766 19.737 1.00 95.75 102 SER A O 1
ATOM 766 N N . VAL A 1 103 ? -16.050 -2.107 19.984 1.00 92.25 103 VAL A N 1
ATOM 767 C CA . VAL A 1 103 ? -15.270 -2.377 18.776 1.00 92.25 103 VAL A CA 1
ATOM 768 C C . VAL A 1 103 ? -13.775 -2.284 19.073 1.00 92.25 103 VAL A C 1
ATOM 770 O O . VAL A 1 103 ? -13.343 -1.487 19.908 1.00 92.25 103 VAL A O 1
ATOM 773 N N . LEU A 1 104 ? -12.977 -3.090 18.382 1.00 91.50 104 LEU A N 1
ATOM 774 C CA . LEU A 1 104 ? -11.530 -2.897 18.315 1.00 91.50 104 LEU A CA 1
ATOM 775 C C . LEU A 1 104 ? -11.177 -1.893 17.211 1.00 91.50 104 LEU A C 1
ATOM 777 O O . LEU A 1 104 ? -12.029 -1.548 16.385 1.00 91.50 104 LEU A O 1
ATOM 781 N N . CYS A 1 105 ? -9.932 -1.415 17.180 1.00 88.31 105 CYS A N 1
ATOM 782 C CA . CYS A 1 105 ? -9.455 -0.657 16.028 1.00 88.31 105 CYS A CA 1
ATOM 783 C C . CYS A 1 105 ? -9.575 -1.496 14.755 1.00 88.31 105 CYS A C 1
ATOM 785 O O . CYS A 1 105 ? -9.026 -2.592 14.673 1.00 88.31 105 CYS A O 1
ATOM 787 N N . PHE A 1 106 ? -10.248 -0.966 13.740 1.00 76.81 106 PHE A N 1
ATOM 788 C CA . PHE A 1 106 ? -10.416 -1.670 12.471 1.00 76.81 106 PHE A CA 1
ATOM 789 C C . PHE A 1 106 ? -9.126 -1.725 11.637 1.00 76.81 106 PHE A C 1
ATOM 791 O O . PHE A 1 106 ? -9.028 -2.552 10.739 1.00 76.81 106 PHE A O 1
ATOM 798 N N . PHE A 1 107 ? -8.136 -0.872 11.929 1.00 73.12 107 PHE A N 1
ATOM 799 C CA . PHE A 1 107 ? -6.876 -0.814 11.181 1.00 73.12 107 PHE A CA 1
ATOM 800 C C . PHE A 1 107 ? -5.818 -1.817 11.655 1.00 73.12 107 PHE A C 1
ATOM 802 O O . PHE A 1 107 ? -5.024 -2.287 10.845 1.00 73.12 107 PHE A O 1
ATOM 809 N N . CYS A 1 108 ? -5.747 -2.104 12.956 1.00 78.50 108 CYS A N 1
ATOM 810 C CA . CYS A 1 108 ? -4.733 -3.000 13.532 1.00 78.50 108 CYS A CA 1
ATOM 811 C C . CYS A 1 108 ? -5.308 -4.116 14.399 1.00 78.50 108 CYS A C 1
ATOM 813 O O . CYS A 1 108 ? -4.549 -4.957 14.872 1.00 78.50 108 CYS A O 1
ATOM 815 N N . GLY A 1 109 ? -6.608 -4.091 14.695 1.00 80.25 109 GLY A N 1
ATOM 816 C CA . GLY A 1 109 ? -7.209 -5.009 15.655 1.00 80.25 109 GLY A CA 1
ATOM 817 C C . GLY A 1 109 ? -6.743 -4.809 17.099 1.00 80.25 109 GLY A C 1
ATOM 818 O O . GLY A 1 109 ? -7.112 -5.593 17.967 1.00 80.25 109 GLY A O 1
ATOM 819 N N . THR A 1 110 ? -5.948 -3.776 17.387 1.00 86.31 110 THR A N 1
ATOM 820 C CA . THR A 1 110 ? -5.508 -3.440 18.742 1.00 86.31 110 THR A CA 1
ATOM 821 C C . THR A 1 110 ? -6.235 -2.210 19.260 1.00 86.31 110 THR A C 1
ATOM 823 O O . THR A 1 110 ? -6.661 -1.338 18.515 1.00 86.31 110 THR A O 1
ATOM 826 N N . GLY A 1 111 ? -6.404 -2.144 20.573 1.00 90.94 111 GLY A N 1
ATOM 827 C CA . GLY A 1 111 ? -7.082 -1.048 21.247 1.00 90.94 111 GLY A CA 1
ATOM 828 C C . GLY A 1 111 ? -8.607 -1.095 21.194 1.00 90.94 111 GLY A C 1
ATOM 829 O O . GLY A 1 111 ? -9.224 -1.578 20.246 1.00 90.94 111 GLY A O 1
ATOM 830 N N . SER A 1 112 ? -9.208 -0.589 22.266 1.00 96.31 112 SER A N 1
ATOM 831 C CA . SER A 1 112 ? -10.624 -0.775 22.599 1.00 96.31 112 SER A CA 1
ATOM 832 C C . SER A 1 112 ? -11.410 0.531 22.443 1.00 96.31 112 SER A C 1
ATOM 834 O O . SER A 1 112 ? -11.123 1.517 23.122 1.00 96.31 112 SER A O 1
ATOM 836 N N . PHE A 1 113 ? -12.447 0.558 21.602 1.00 96.38 113 PHE A N 1
ATOM 837 C CA . PHE A 1 113 ? -13.262 1.749 21.323 1.00 96.38 113 PHE A CA 1
ATOM 838 C C . PHE A 1 113 ? -14.762 1.476 21.464 1.00 96.38 113 PHE A C 1
ATOM 840 O O . PHE A 1 113 ? -15.243 0.376 21.238 1.00 96.38 113 PHE A O 1
ATOM 847 N N . CYS A 1 114 ? -15.541 2.495 21.831 1.00 97.50 114 CYS A N 1
ATOM 848 C CA . CYS A 1 114 ? -17.007 2.378 21.926 1.00 97.50 114 CYS A CA 1
ATOM 849 C C . CYS A 1 114 ? -17.740 2.654 20.605 1.00 97.50 114 CYS A C 1
ATOM 851 O O . CYS A 1 114 ? -18.959 2.521 20.543 1.00 97.50 114 CYS A O 1
ATOM 853 N N . SER A 1 115 ? -17.031 3.123 19.576 1.00 95.62 115 SER A N 1
ATOM 854 C CA . SER A 1 115 ? -17.570 3.333 18.232 1.00 95.62 115 SER A CA 1
ATOM 855 C C . SER A 1 115 ? -16.437 3.513 17.210 1.00 95.62 115 SER A C 1
ATOM 857 O O . SER A 1 115 ? -15.357 3.975 17.599 1.00 95.62 115 SER A O 1
ATOM 859 N N . PRO A 1 116 ? -16.681 3.248 15.910 1.00 89.94 116 PRO A N 1
ATOM 860 C CA . PRO A 1 116 ? -15.720 3.523 14.836 1.00 89.94 116 PRO A CA 1
ATOM 861 C C . PRO A 1 116 ? -15.243 4.982 14.816 1.00 89.94 116 PRO A C 1
ATOM 863 O O . PRO A 1 116 ? -14.046 5.238 14.775 1.00 89.94 116 PRO A O 1
ATOM 866 N N . TRP A 1 117 ? -16.159 5.938 15.006 1.00 95.00 117 TRP A N 1
ATOM 867 C CA . TRP A 1 117 ? -15.824 7.365 15.116 1.00 95.00 117 TRP A CA 1
ATOM 868 C C . TRP A 1 117 ? -14.824 7.667 16.247 1.00 95.00 117 TRP A C 1
ATOM 870 O O . TRP A 1 117 ? -13.950 8.524 16.123 1.00 95.00 117 TRP A O 1
ATOM 880 N N . CYS A 1 118 ? -14.918 6.958 17.380 1.00 96.69 118 CYS A N 1
ATOM 881 C CA . CYS A 1 118 ? -13.940 7.124 18.453 1.00 96.69 118 CYS A CA 1
ATOM 882 C C . CYS A 1 118 ? -12.563 6.566 18.083 1.00 96.69 118 CYS A C 1
ATOM 884 O O . CYS A 1 118 ? -11.566 7.109 18.552 1.00 96.69 118 CYS A O 1
ATOM 886 N N . CYS A 1 119 ? -12.506 5.502 17.287 1.00 93.00 119 CYS A N 1
ATOM 887 C CA . CYS A 1 119 ? -11.254 4.952 16.781 1.00 93.00 119 CYS A CA 1
ATOM 888 C C . CYS A 1 119 ? -10.587 5.937 15.808 1.00 93.00 119 CYS A C 1
ATOM 890 O O . CYS A 1 119 ? -9.476 6.397 16.074 1.00 93.00 119 CYS A O 1
ATOM 892 N N . GLU A 1 120 ? -11.310 6.356 14.768 1.00 86.81 120 GLU A N 1
ATOM 893 C CA . GLU A 1 120 ? -10.833 7.269 13.720 1.00 86.81 120 GLU A CA 1
ATOM 894 C C . GLU A 1 120 ? -10.311 8.584 14.298 1.00 86.81 120 GLU A C 1
ATOM 896 O O . GLU A 1 120 ? -9.154 8.960 14.124 1.00 86.81 120 GLU A O 1
ATOM 901 N N . MET A 1 121 ? -11.105 9.237 15.138 1.00 91.19 121 MET A N 1
ATOM 902 C CA . MET A 1 121 ? -10.648 10.484 15.723 1.00 91.19 121 MET A CA 1
ATOM 903 C C . MET A 1 121 ? -9.479 10.288 16.717 1.00 91.19 121 MET A C 1
ATOM 905 O O . MET A 1 121 ? -8.820 11.261 17.103 1.00 91.19 121 MET A O 1
ATOM 909 N N . SER A 1 122 ? -9.298 9.087 17.289 1.00 92.81 122 SER A N 1
ATOM 910 C CA . SER A 1 122 ? -8.140 8.779 18.148 1.00 92.81 122 SER A CA 1
ATOM 911 C C . SER A 1 122 ? -6.864 8.655 17.318 1.00 92.81 122 SER A C 1
ATOM 913 O O . SER A 1 122 ? -5.813 9.105 17.774 1.00 92.81 122 SER A O 1
ATOM 915 N N . HIS A 1 123 ? -6.985 8.121 16.101 1.00 84.94 123 HIS A N 1
ATOM 916 C CA . HIS A 1 123 ? -5.938 8.118 15.084 1.00 84.94 123 HIS A CA 1
ATOM 917 C C . HIS A 1 123 ? -5.550 9.530 14.655 1.00 84.94 123 HIS A C 1
ATOM 919 O O . HIS A 1 123 ? -4.380 9.886 14.748 1.00 84.94 123 HIS A O 1
ATOM 925 N N . GLU A 1 124 ? -6.523 10.361 14.276 1.00 81.38 124 GLU A N 1
ATOM 926 C CA . GLU A 1 124 ? -6.267 11.744 13.842 1.00 81.38 124 GLU A CA 1
ATOM 927 C C . GLU A 1 124 ? -5.511 12.562 14.897 1.00 81.38 124 GLU A C 1
ATOM 929 O O . GLU A 1 124 ? -4.682 13.408 14.579 1.00 81.38 124 GLU A O 1
ATOM 934 N N . LYS A 1 125 ? -5.781 12.298 16.182 1.00 88.00 125 LYS A N 1
ATOM 935 C CA . LYS A 1 125 ? -5.115 12.973 17.307 1.00 88.00 125 LYS A CA 1
ATOM 936 C C . LYS A 1 125 ? -3.816 12.293 17.750 1.00 88.00 125 LYS A C 1
ATOM 938 O O . LYS A 1 125 ? -3.269 12.692 18.777 1.00 88.00 125 LYS A O 1
ATOM 943 N N . GLY A 1 126 ? -3.381 11.235 17.065 1.00 83.19 126 GLY A N 1
ATOM 944 C CA . GLY A 1 126 ? -2.203 10.437 17.421 1.00 83.19 126 GLY A CA 1
ATOM 945 C C . GLY A 1 126 ? -2.292 9.749 18.788 1.00 83.19 126 GLY A C 1
ATOM 946 O O . GLY A 1 126 ? -1.275 9.349 19.346 1.00 83.19 126 GLY A O 1
ATOM 947 N N . LYS A 1 127 ? -3.492 9.634 19.374 1.00 89.56 127 LYS A N 1
ATOM 948 C CA . LYS A 1 127 ? -3.697 9.027 20.702 1.00 89.56 127 LYS A CA 1
ATOM 949 C C . LYS A 1 127 ? -3.711 7.509 20.657 1.00 89.56 127 LYS A C 1
ATOM 951 O O . LYS A 1 127 ? -3.413 6.870 21.659 1.00 89.56 127 LYS A O 1
ATOM 956 N N . HIS A 1 128 ? -4.102 6.954 19.518 1.00 89.06 128 HIS A N 1
ATOM 957 C CA . HIS A 1 128 ? -3.986 5.537 19.243 1.00 89.06 128 HIS A CA 1
ATOM 958 C C . HIS A 1 128 ? -3.066 5.373 18.040 1.00 89.06 128 HIS A C 1
ATOM 960 O O . HIS A 1 128 ? -3.335 5.926 16.975 1.00 89.06 128 HIS A O 1
ATOM 966 N N . MET A 1 129 ? -1.976 4.639 18.235 1.00 81.56 129 MET A N 1
ATOM 967 C CA . MET A 1 129 ? -1.078 4.251 17.160 1.00 81.56 129 MET A CA 1
ATOM 968 C C . MET A 1 129 ? -1.250 2.760 16.921 1.00 81.56 129 MET A C 1
ATOM 970 O O . MET A 1 129 ? -0.992 1.949 17.809 1.00 81.56 129 MET A O 1
ATOM 974 N N . CYS A 1 130 ? -1.660 2.410 15.708 1.00 79.12 130 CYS A N 1
ATOM 975 C CA . CY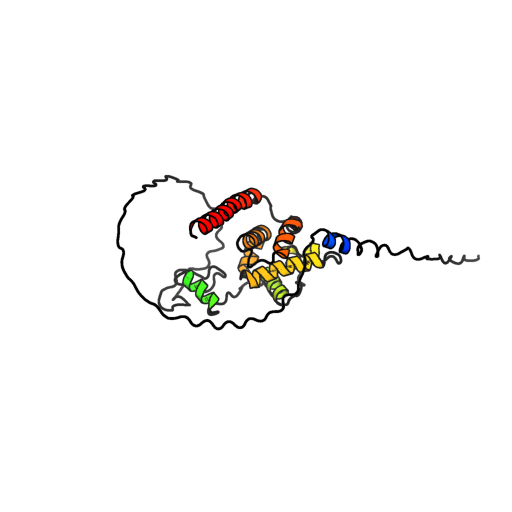S A 1 130 ? -1.608 1.038 15.234 1.00 79.12 130 CYS A CA 1
ATOM 976 C C . CYS A 1 130 ? -0.158 0.561 15.240 1.00 79.12 130 CYS A C 1
ATOM 978 O O . CYS A 1 130 ? 0.621 0.958 14.376 1.00 79.12 130 CYS A O 1
ATOM 980 N N . VAL A 1 131 ? 0.209 -0.282 16.204 1.00 72.00 131 VAL A N 1
ATOM 981 C CA . VAL A 1 131 ? 1.483 -1.000 16.163 1.00 72.00 131 VAL A CA 1
ATOM 982 C C . VAL A 1 131 ? 1.260 -2.261 15.329 1.00 72.00 131 VAL A C 1
ATOM 984 O O . VAL A 1 131 ? 0.478 -3.111 15.754 1.00 72.00 131 VAL A O 1
ATOM 987 N N . PRO A 1 132 ? 1.909 -2.415 14.161 1.00 61.94 132 PRO A N 1
ATOM 988 C CA . PRO A 1 132 ? 1.921 -3.692 13.463 1.00 61.94 132 PRO A CA 1
ATOM 989 C C . PRO A 1 132 ? 2.651 -4.693 14.362 1.00 61.94 132 PRO A C 1
ATOM 991 O O . PRO A 1 132 ? 3.849 -4.534 14.618 1.00 61.94 132 PRO A O 1
ATOM 994 N N . THR A 1 133 ? 1.924 -5.674 14.893 1.00 66.00 133 THR A N 1
ATOM 995 C CA . THR A 1 133 ? 2.476 -6.717 15.771 1.00 66.00 133 THR A CA 1
ATOM 996 C C . THR A 1 133 ? 3.368 -7.699 15.022 1.00 66.00 133 THR A C 1
ATOM 998 O O . THR A 1 133 ? 4.228 -8.320 15.638 1.00 66.00 133 THR A O 1
ATOM 1001 N N . GLU A 1 134 ? 3.218 -7.798 13.702 1.00 75.25 134 GLU A N 1
ATOM 1002 C CA . GLU A 1 134 ? 3.982 -8.717 12.864 1.00 75.25 134 GLU A CA 1
ATOM 1003 C C . GLU A 1 134 ? 4.982 -7.961 11.987 1.00 75.25 134 GLU A C 1
ATOM 1005 O O . GLU A 1 134 ? 4.695 -6.888 11.442 1.00 75.25 134 GLU A O 1
ATOM 1010 N N . ASP A 1 135 ? 6.193 -8.508 11.883 1.00 85.62 135 ASP A N 1
ATOM 1011 C CA . ASP A 1 135 ? 7.233 -7.995 10.996 1.00 85.62 135 ASP A CA 1
ATOM 1012 C C . ASP A 1 135 ? 6.961 -8.461 9.561 1.00 85.62 135 ASP A C 1
ATOM 1014 O O . ASP A 1 135 ? 7.550 -9.418 9.062 1.00 85.62 135 ASP A O 1
ATOM 1018 N N . THR A 1 136 ? 5.980 -7.822 8.924 1.00 93.81 136 THR A N 1
ATOM 1019 C CA . THR A 1 136 ? 5.530 -8.171 7.573 1.00 93.81 136 THR A CA 1
ATOM 1020 C C . THR A 1 136 ? 6.391 -7.501 6.503 1.00 93.81 136 THR A C 1
ATOM 1022 O O . THR A 1 136 ? 6.984 -6.438 6.711 1.00 93.81 136 THR A O 1
ATOM 1025 N N . THR A 1 137 ? 6.403 -8.068 5.295 1.00 96.88 137 THR A N 1
ATOM 1026 C CA . THR A 1 137 ? 7.010 -7.428 4.113 1.00 96.88 137 THR A CA 1
ATOM 1027 C C . THR A 1 137 ? 6.378 -6.060 3.819 1.00 96.88 137 THR A C 1
ATOM 1029 O O . THR A 1 137 ? 7.078 -5.134 3.417 1.00 96.88 137 THR A O 1
ATOM 1032 N N . ALA A 1 138 ? 5.091 -5.868 4.147 1.00 96.00 138 ALA A N 1
ATOM 1033 C CA . ALA A 1 138 ? 4.418 -4.567 4.064 1.00 96.00 138 ALA A CA 1
ATOM 1034 C C . ALA A 1 138 ? 5.101 -3.509 4.936 1.00 96.00 138 ALA A C 1
ATOM 1036 O O . ALA A 1 138 ? 5.291 -2.367 4.526 1.00 96.00 138 ALA A O 1
ATOM 1037 N N . LYS A 1 139 ? 5.467 -3.884 6.168 1.00 93.94 139 LYS A N 1
ATOM 1038 C CA . LYS A 1 139 ? 6.132 -2.984 7.113 1.00 93.94 139 LYS A CA 1
ATOM 1039 C C . LYS A 1 139 ? 7.499 -2.564 6.589 1.00 93.94 139 LYS A C 1
ATOM 1041 O O . LYS A 1 139 ? 7.812 -1.376 6.609 1.00 93.94 139 LYS A O 1
ATOM 1046 N N . LYS A 1 140 ? 8.282 -3.527 6.092 1.00 96.31 140 LYS A N 1
ATOM 1047 C CA . LYS A 1 140 ? 9.594 -3.276 5.478 1.00 96.31 140 LYS A CA 1
ATOM 1048 C C . LYS A 1 140 ? 9.477 -2.327 4.286 1.00 96.31 140 LYS A C 1
ATOM 1050 O O . LYS A 1 140 ? 10.244 -1.370 4.208 1.00 96.31 140 LYS A O 1
ATOM 1055 N N . LEU A 1 141 ? 8.486 -2.546 3.417 1.00 97.56 141 LEU A N 1
ATOM 1056 C CA . LEU A 1 141 ? 8.205 -1.663 2.287 1.00 97.56 141 LEU A CA 1
ATOM 1057 C C . LEU A 1 141 ? 7.887 -0.241 2.755 1.00 97.56 141 LEU A C 1
ATOM 1059 O O . LEU A 1 141 ? 8.545 0.696 2.314 1.00 97.56 141 LEU A O 1
ATOM 1063 N N . LEU A 1 142 ? 6.914 -0.080 3.661 1.00 94.94 142 LEU A N 1
ATOM 1064 C CA . LEU A 1 142 ? 6.473 1.241 4.124 1.00 94.94 142 LEU A CA 1
ATOM 1065 C C . LEU A 1 142 ? 7.583 2.014 4.853 1.00 94.94 142 LEU A C 1
ATOM 1067 O O . LEU A 1 142 ? 7.677 3.233 4.713 1.00 94.94 142 LEU A O 1
ATOM 1071 N N . LEU A 1 143 ? 8.454 1.315 5.588 1.00 94.12 143 LEU A N 1
ATOM 1072 C CA . LEU A 1 143 ? 9.648 1.915 6.187 1.00 94.12 143 LEU A CA 1
ATOM 1073 C C . LEU A 1 143 ? 10.642 2.402 5.125 1.00 94.12 143 LEU A C 1
ATOM 1075 O O . LEU A 1 143 ? 11.148 3.514 5.251 1.00 94.12 143 LEU A O 1
ATOM 1079 N N . ALA A 1 144 ? 10.901 1.602 4.085 1.00 96.50 144 ALA A N 1
ATOM 1080 C CA . ALA A 1 144 ? 11.826 1.965 3.012 1.00 96.50 144 ALA A CA 1
ATOM 1081 C C . ALA A 1 144 ? 11.313 3.167 2.197 1.00 96.50 144 ALA A C 1
ATOM 1083 O O . ALA A 1 144 ? 12.019 4.168 2.065 1.00 96.50 144 ALA A O 1
ATOM 1084 N N . VAL A 1 145 ? 10.050 3.138 1.748 1.00 96.06 145 VAL A N 1
ATOM 1085 C CA . VAL A 1 145 ? 9.460 4.245 0.965 1.00 96.06 145 VAL A CA 1
ATOM 1086 C C . VAL A 1 145 ? 9.309 5.532 1.771 1.00 96.06 145 VAL A C 1
ATOM 1088 O O . VAL A 1 145 ? 9.363 6.612 1.185 1.00 96.06 145 VAL A O 1
ATOM 1091 N N . GLY A 1 146 ? 9.142 5.433 3.096 1.00 90.88 146 GLY A N 1
ATOM 1092 C CA . GLY A 1 146 ? 9.127 6.583 4.003 1.00 90.88 146 GLY A CA 1
ATOM 1093 C C . GLY A 1 146 ? 10.502 7.230 4.204 1.00 90.88 146 GLY A C 1
ATOM 1094 O O . GLY A 1 146 ? 10.575 8.358 4.682 1.00 90.88 146 GLY A O 1
ATOM 1095 N N . GLN A 1 147 ? 11.579 6.533 3.837 1.00 94.56 147 GLN A N 1
ATOM 1096 C CA . GLN A 1 147 ? 12.953 7.047 3.805 1.00 94.56 147 GLN A CA 1
ATOM 1097 C C . GLN A 1 147 ? 13.403 7.410 2.385 1.00 94.56 147 GLN A C 1
ATOM 1099 O O . GLN A 1 147 ? 14.578 7.694 2.177 1.00 94.56 147 GLN A O 1
ATOM 1104 N N . ASP A 1 148 ? 12.488 7.375 1.415 1.00 93.38 148 ASP A N 1
ATOM 1105 C CA . ASP A 1 148 ? 12.771 7.567 -0.005 1.00 93.38 148 ASP A CA 1
ATOM 1106 C C . ASP A 1 148 ? 13.804 6.576 -0.569 1.00 93.38 148 ASP A C 1
ATOM 1108 O O . ASP A 1 148 ? 14.539 6.890 -1.502 1.00 93.38 148 ASP A O 1
ATOM 1112 N N . LEU A 1 149 ? 13.840 5.356 -0.021 1.00 96.12 149 LEU A N 1
ATOM 1113 C CA . LEU A 1 149 ? 14.742 4.288 -0.445 1.00 96.12 149 LEU A CA 1
ATOM 1114 C C . LEU A 1 149 ? 13.963 3.082 -0.996 1.00 96.12 149 LEU A C 1
ATOM 1116 O O . LEU A 1 149 ? 12.867 2.776 -0.516 1.00 96.12 149 LEU A O 1
ATOM 1120 N N . PRO A 1 150 ? 14.526 2.346 -1.971 1.00 95.19 150 PRO A N 1
ATOM 1121 C CA . PRO A 1 150 ? 13.989 1.048 -2.354 1.00 95.19 150 PRO A CA 1
ATOM 1122 C C . PRO A 1 150 ? 14.187 0.028 -1.214 1.00 95.19 150 PRO A C 1
ATOM 1124 O O . PRO A 1 150 ? 15.187 0.090 -0.490 1.00 95.19 150 PRO A O 1
ATOM 1127 N N . PRO A 1 151 ? 13.266 -0.934 -1.028 1.00 96.62 151 PRO A N 1
ATOM 1128 C CA . PRO A 1 151 ? 13.468 -2.006 -0.063 1.00 96.62 151 PRO A CA 1
ATOM 1129 C C . PRO A 1 151 ? 14.599 -2.940 -0.522 1.00 96.62 151 PRO A C 1
ATOM 1131 O O . PRO A 1 151 ? 14.680 -3.318 -1.685 1.00 96.62 151 PRO A O 1
ATOM 1134 N N . ASN A 1 152 ? 15.454 -3.351 0.417 1.00 96.44 152 ASN A N 1
ATOM 1135 C CA . ASN A 1 152 ? 16.576 -4.265 0.149 1.00 96.44 152 ASN A CA 1
ATOM 1136 C C . ASN A 1 152 ? 16.205 -5.750 0.295 1.00 96.44 152 ASN A C 1
ATOM 1138 O O . ASN A 1 152 ? 16.988 -6.629 -0.055 1.00 96.44 152 ASN A O 1
ATOM 1142 N N . ASP A 1 153 ? 15.049 -6.033 0.891 1.00 97.50 153 ASP A N 1
ATOM 1143 C CA . ASP A 1 153 ? 14.586 -7.382 1.197 1.00 97.50 153 ASP A CA 1
ATOM 1144 C C . ASP A 1 153 ? 13.979 -8.023 -0.067 1.00 97.50 153 ASP A C 1
ATOM 1146 O O . ASP A 1 153 ? 12.974 -7.510 -0.566 1.00 97.50 153 ASP A O 1
ATOM 1150 N N . PRO A 1 154 ? 14.546 -9.128 -0.596 1.00 97.06 154 PRO A N 1
ATOM 1151 C CA . PRO A 1 154 ? 14.085 -9.720 -1.855 1.00 97.06 154 PRO A CA 1
ATOM 1152 C C . PRO A 1 154 ? 12.625 -10.169 -1.814 1.00 97.06 154 PRO A C 1
ATOM 1154 O O . PRO A 1 154 ? 11.907 -10.015 -2.793 1.00 97.06 154 PRO A O 1
ATOM 1157 N N . GLN A 1 155 ? 12.168 -10.675 -0.666 1.00 96.94 155 GLN A N 1
ATOM 1158 C CA . GLN A 1 155 ? 10.778 -11.086 -0.490 1.00 96.94 155 GLN A CA 1
ATOM 1159 C C . GLN A 1 155 ? 9.829 -9.883 -0.535 1.00 96.94 155 GLN A C 1
ATOM 1161 O O . GLN A 1 155 ? 8.752 -9.967 -1.107 1.00 96.94 155 GLN A O 1
ATOM 1166 N N . THR A 1 156 ? 10.234 -8.746 0.030 1.00 97.50 156 THR A N 1
ATOM 1167 C CA . THR A 1 156 ? 9.480 -7.491 -0.064 1.00 97.50 156 THR A CA 1
ATOM 1168 C C . THR A 1 156 ? 9.442 -6.956 -1.494 1.00 97.50 156 THR A C 1
ATOM 1170 O O . THR A 1 156 ? 8.425 -6.409 -1.906 1.00 97.50 156 THR A O 1
ATOM 1173 N N . LEU A 1 157 ? 10.523 -7.108 -2.264 1.00 96.88 157 LEU A N 1
ATOM 1174 C CA . LEU A 1 157 ? 10.520 -6.725 -3.677 1.00 96.88 157 LEU A CA 1
ATOM 1175 C C . LEU A 1 157 ? 9.535 -7.576 -4.490 1.00 96.88 157 LEU A C 1
ATOM 1177 O O . LEU A 1 157 ? 8.823 -7.040 -5.337 1.00 96.88 157 LEU A O 1
ATOM 1181 N N . ASP A 1 158 ? 9.477 -8.874 -4.205 1.00 96.38 158 ASP A N 1
ATOM 1182 C CA . ASP A 1 158 ? 8.603 -9.829 -4.887 1.00 96.38 158 ASP A CA 1
ATOM 1183 C C . ASP A 1 158 ? 7.128 -9.623 -4.519 1.00 96.38 158 ASP A C 1
ATOM 1185 O O . ASP A 1 158 ? 6.301 -9.345 -5.385 1.00 96.38 158 ASP A O 1
ATOM 1189 N N . ASP A 1 159 ? 6.827 -9.607 -3.214 1.00 96.38 159 ASP A N 1
ATOM 1190 C CA . ASP A 1 159 ? 5.476 -9.454 -2.656 1.00 96.38 159 ASP A CA 1
ATOM 1191 C C . ASP A 1 159 ? 4.751 -8.178 -3.125 1.00 96.38 159 ASP A C 1
ATOM 1193 O O . ASP A 1 159 ? 3.524 -8.112 -3.051 1.00 96.38 159 ASP A O 1
ATOM 1197 N N . TYR A 1 160 ? 5.500 -7.158 -3.557 1.00 97.12 160 TYR A N 1
ATOM 1198 C CA . TYR A 1 160 ? 4.985 -5.843 -3.946 1.00 97.12 160 TYR A CA 1
ATOM 1199 C C . TYR A 1 160 ? 5.339 -5.444 -5.381 1.00 97.12 160 TYR A C 1
ATOM 1201 O O . TYR A 1 160 ? 5.281 -4.256 -5.719 1.00 97.12 160 TYR A O 1
ATOM 1209 N N . TYR A 1 161 ? 5.654 -6.427 -6.229 1.00 96.62 161 TYR A N 1
ATOM 1210 C CA . TYR A 1 161 ? 5.823 -6.261 -7.679 1.00 96.62 161 TYR A CA 1
ATOM 1211 C C . TYR A 1 161 ? 6.960 -5.309 -8.088 1.00 96.62 161 TYR A C 1
ATOM 1213 O O . TYR A 1 161 ? 6.949 -4.723 -9.170 1.00 96.62 161 TYR A O 1
ATOM 1221 N N . LEU A 1 162 ? 7.970 -5.159 -7.231 1.00 96.81 162 LEU A N 1
ATOM 1222 C CA . LEU A 1 162 ? 9.154 -4.336 -7.487 1.00 96.81 162 LEU A CA 1
ATOM 1223 C C . LEU A 1 162 ? 10.270 -5.137 -8.164 1.00 96.81 162 LEU A C 1
ATOM 1225 O O . LEU A 1 162 ? 11.075 -4.546 -8.884 1.00 96.81 162 LEU A O 1
ATOM 1229 N N . THR A 1 163 ? 10.318 -6.466 -7.984 1.00 96.31 163 THR A N 1
ATOM 1230 C CA . THR A 1 163 ? 11.360 -7.339 -8.562 1.00 96.31 163 THR A CA 1
ATOM 1231 C C . THR A 1 163 ? 11.600 -7.076 -10.056 1.00 96.31 163 THR A C 1
ATOM 1233 O O . THR A 1 163 ? 12.753 -6.814 -10.420 1.00 96.31 163 THR A O 1
ATOM 1236 N N . PRO A 1 164 ? 10.574 -7.033 -10.935 1.00 93.44 164 PRO A N 1
ATOM 1237 C CA . PRO A 1 164 ? 10.782 -6.814 -12.370 1.00 93.44 164 PRO A CA 1
ATOM 1238 C C . PRO A 1 164 ? 11.304 -5.414 -12.725 1.00 93.44 164 PRO A C 1
ATOM 1240 O O . PRO A 1 164 ? 11.772 -5.202 -13.844 1.00 93.44 164 PRO A O 1
ATOM 1243 N N . LEU A 1 165 ? 11.201 -4.451 -11.804 1.00 94.75 165 LEU A N 1
ATOM 1244 C CA . LEU A 1 165 ? 11.587 -3.051 -12.003 1.00 94.75 165 LEU A CA 1
ATOM 1245 C C . LEU A 1 165 ? 12.990 -2.737 -11.464 1.00 94.75 165 LEU A C 1
ATOM 1247 O O . LEU A 1 165 ? 13.503 -1.648 -11.684 1.00 94.75 165 LEU A O 1
ATOM 1251 N N . THR A 1 166 ? 13.652 -3.699 -10.815 1.00 93.62 166 THR A N 1
ATOM 1252 C CA . THR A 1 166 ? 15.041 -3.545 -10.339 1.00 93.62 166 THR A CA 1
ATOM 1253 C C . THR A 1 166 ? 16.088 -3.573 -11.461 1.00 93.62 166 THR A C 1
ATOM 1255 O O . THR A 1 166 ? 17.272 -3.337 -11.216 1.00 93.62 166 THR A O 1
ATOM 1258 N N . ALA A 1 167 ? 15.678 -3.854 -12.702 1.00 94.06 167 ALA A N 1
ATOM 1259 C CA . ALA A 1 167 ? 16.567 -3.837 -13.854 1.00 94.06 167 ALA A CA 1
ATOM 1260 C C . ALA A 1 167 ? 17.103 -2.410 -14.130 1.00 94.06 167 ALA A C 1
ATOM 1262 O O . ALA A 1 167 ? 16.339 -1.448 -14.040 1.00 94.06 167 ALA A O 1
ATOM 1263 N N . PRO A 1 168 ? 18.379 -2.241 -14.541 1.00 91.00 168 PRO A N 1
ATOM 1264 C CA . PRO A 1 168 ? 18.996 -0.918 -14.715 1.00 91.00 168 PRO A CA 1
ATOM 1265 C C . PRO A 1 168 ? 18.262 0.031 -15.674 1.00 91.00 168 PRO A C 1
ATOM 1267 O O . PRO A 1 168 ? 18.360 1.244 -15.540 1.00 91.00 168 PRO A O 1
ATOM 1270 N N . ASN A 1 169 ? 17.527 -0.510 -16.645 1.00 93.62 169 ASN A N 1
ATOM 1271 C CA . ASN A 1 169 ? 16.769 0.251 -17.637 1.00 93.62 169 ASN A CA 1
ATOM 1272 C C . ASN A 1 169 ? 15.333 0.596 -17.199 1.00 93.62 169 ASN A C 1
ATOM 1274 O O . ASN A 1 169 ? 14.578 1.117 -18.012 1.00 93.62 169 ASN A O 1
ATOM 1278 N N . ARG A 1 170 ? 14.940 0.276 -15.959 1.00 94.25 170 ARG A N 1
ATOM 1279 C CA . ARG A 1 170 ? 13.579 0.473 -15.423 1.00 94.25 170 ARG A CA 1
ATOM 1280 C C . ARG A 1 170 ? 13.544 1.350 -14.171 1.00 94.25 170 ARG A C 1
ATOM 1282 O O . ARG A 1 170 ? 12.603 1.284 -13.388 1.00 94.25 170 ARG A O 1
ATOM 1289 N N . HIS A 1 171 ? 14.570 2.179 -13.985 1.00 95.44 171 HIS A N 1
ATOM 1290 C CA . HIS A 1 171 ? 14.680 3.053 -12.818 1.00 95.44 171 HIS A CA 1
ATOM 1291 C C . HIS A 1 171 ? 13.478 3.998 -12.677 1.00 95.44 171 HIS A C 1
ATOM 1293 O O . HIS A 1 171 ? 12.947 4.151 -11.584 1.00 95.44 171 HIS A O 1
ATOM 1299 N N . GLU A 1 172 ? 13.007 4.575 -13.785 1.00 96.44 172 GLU A N 1
ATOM 1300 C CA . GLU A 1 172 ? 11.852 5.481 -13.786 1.00 96.44 172 GLU A CA 1
ATOM 1301 C C . GLU A 1 172 ? 10.565 4.767 -13.342 1.00 96.44 172 GLU A C 1
ATOM 1303 O O . GLU A 1 172 ? 9.831 5.275 -12.498 1.00 96.44 172 GLU A O 1
ATOM 1308 N N . ASP A 1 173 ? 10.319 3.549 -13.836 1.00 97.12 173 ASP A N 1
ATOM 1309 C CA . ASP A 1 173 ? 9.164 2.740 -13.425 1.00 97.12 173 ASP A CA 1
ATOM 1310 C C . ASP A 1 173 ? 9.226 2.365 -11.942 1.00 97.12 173 ASP A C 1
ATOM 1312 O O . ASP A 1 173 ? 8.209 2.381 -11.242 1.00 97.12 173 ASP A O 1
ATOM 1316 N N . LEU A 1 174 ? 10.425 2.045 -11.448 1.00 96.88 174 LEU A N 1
ATOM 1317 C CA . LEU A 1 174 ? 10.653 1.759 -10.037 1.00 96.88 174 LEU A CA 1
ATOM 1318 C C . LEU A 1 174 ? 10.342 2.985 -9.169 1.00 96.88 174 LEU A C 1
ATOM 1320 O O . LEU A 1 174 ? 9.615 2.862 -8.183 1.00 96.88 174 LEU A O 1
ATOM 1324 N N . GLU A 1 175 ? 10.843 4.165 -9.538 1.00 96.94 175 GLU A N 1
ATOM 1325 C CA . GLU A 1 175 ? 10.549 5.417 -8.830 1.00 96.94 175 GLU A CA 1
ATOM 1326 C C . GLU A 1 175 ? 9.052 5.741 -8.837 1.00 96.94 175 GLU A C 1
ATOM 1328 O O . GLU A 1 175 ? 8.503 6.139 -7.805 1.00 96.94 175 GLU A O 1
ATOM 1333 N N . MET A 1 176 ? 8.369 5.509 -9.961 1.00 97.75 176 MET A N 1
ATOM 1334 C CA . MET A 1 176 ? 6.923 5.700 -10.075 1.00 97.75 176 MET A CA 1
ATOM 1335 C C . MET A 1 176 ? 6.150 4.774 -9.134 1.00 97.75 176 MET A C 1
ATOM 1337 O O . MET A 1 176 ? 5.278 5.243 -8.393 1.00 97.75 176 MET A O 1
ATOM 1341 N N . LEU A 1 177 ? 6.496 3.483 -9.095 1.00 97.50 177 LEU A N 1
ATOM 1342 C CA . LEU A 1 177 ? 5.839 2.520 -8.212 1.00 97.50 177 LEU A CA 1
ATOM 1343 C C . LEU A 1 177 ? 6.142 2.788 -6.727 1.00 97.50 177 LEU A C 1
ATOM 1345 O O . LEU A 1 177 ? 5.235 2.742 -5.893 1.00 97.50 177 LEU A O 1
ATOM 1349 N N . LEU A 1 178 ? 7.380 3.153 -6.380 1.00 97.69 178 LEU A N 1
ATOM 1350 C CA . LEU A 1 178 ? 7.726 3.578 -5.017 1.00 97.69 178 LEU A CA 1
ATOM 1351 C C . LEU A 1 178 ? 6.976 4.857 -4.620 1.00 97.69 178 LEU A C 1
ATOM 1353 O O . LEU A 1 178 ? 6.505 4.966 -3.486 1.00 97.69 178 LEU A O 1
ATOM 1357 N N . GLY A 1 179 ? 6.804 5.797 -5.551 1.00 97.06 179 GLY A N 1
ATOM 1358 C CA . GLY A 1 179 ? 6.002 7.003 -5.358 1.00 97.06 179 GLY A CA 1
ATOM 1359 C C . GLY A 1 179 ? 4.529 6.698 -5.078 1.00 97.06 179 GLY A C 1
ATOM 1360 O O . GLY A 1 179 ? 3.925 7.348 -4.221 1.00 97.06 179 GLY A O 1
ATOM 1361 N N . ILE A 1 180 ? 3.963 5.686 -5.742 1.00 97.50 180 ILE A N 1
ATOM 1362 C CA . ILE A 1 180 ? 2.601 5.198 -5.479 1.00 97.50 180 ILE A CA 1
ATOM 1363 C C . ILE A 1 180 ? 2.506 4.621 -4.063 1.00 97.50 180 ILE A C 1
ATOM 1365 O O . ILE A 1 180 ? 1.630 5.030 -3.299 1.00 97.50 180 ILE A O 1
ATOM 1369 N N . TYR A 1 181 ? 3.426 3.735 -3.666 1.00 97.88 181 TYR A N 1
ATOM 1370 C CA . TYR A 1 181 ? 3.443 3.179 -2.306 1.00 97.88 181 TYR A CA 1
ATOM 1371 C C . TYR A 1 181 ? 3.655 4.253 -1.231 1.00 97.88 181 TYR A C 1
ATOM 1373 O O . TYR A 1 181 ? 3.007 4.214 -0.182 1.00 97.88 181 TYR A O 1
ATOM 1381 N N . ARG A 1 182 ? 4.494 5.260 -1.499 1.00 96.19 182 ARG A N 1
ATOM 1382 C CA . ARG A 1 182 ? 4.642 6.431 -0.623 1.00 96.19 182 ARG A CA 1
ATOM 1383 C C . ARG A 1 182 ? 3.318 7.176 -0.478 1.00 96.19 182 ARG A C 1
ATOM 1385 O O . ARG A 1 182 ? 2.943 7.524 0.638 1.00 96.19 182 ARG A O 1
ATOM 1392 N N . ASN A 1 183 ? 2.591 7.371 -1.576 1.00 95.06 183 ASN A N 1
ATOM 1393 C CA . ASN A 1 183 ? 1.298 8.045 -1.547 1.00 95.06 183 ASN A CA 1
ATOM 1394 C C . ASN A 1 183 ? 0.230 7.245 -0.778 1.00 95.06 183 ASN A C 1
ATOM 1396 O O . ASN A 1 183 ? -0.607 7.833 -0.095 1.00 95.06 183 ASN A O 1
ATOM 1400 N N . LEU A 1 184 ? 0.281 5.906 -0.805 1.00 94.88 184 LEU A N 1
ATOM 1401 C CA . LEU A 1 184 ? -0.571 5.080 0.060 1.00 94.88 184 LEU A CA 1
ATOM 1402 C C . LEU A 1 184 ? -0.344 5.389 1.542 1.00 94.88 184 LEU A C 1
ATOM 1404 O O . LEU A 1 184 ? -1.308 5.518 2.294 1.00 94.88 184 LEU A O 1
ATOM 1408 N N . LEU A 1 185 ? 0.913 5.558 1.954 1.00 90.62 185 LEU A N 1
ATOM 1409 C CA . LEU A 1 185 ? 1.262 5.883 3.335 1.00 90.62 185 LEU A CA 1
ATOM 1410 C C . LEU A 1 185 ? 0.858 7.315 3.716 1.00 90.62 185 LEU A C 1
ATOM 1412 O O . LEU A 1 185 ? 0.221 7.527 4.748 1.00 90.62 185 LEU A O 1
ATOM 1416 N N . THR A 1 186 ? 1.240 8.306 2.909 1.00 87.94 186 THR A N 1
ATOM 1417 C CA . THR A 1 186 ? 1.121 9.724 3.286 1.00 87.94 186 THR A CA 1
ATOM 1418 C C . THR A 1 186 ? -0.199 10.357 2.860 1.00 87.94 186 THR A C 1
ATOM 1420 O O . THR A 1 186 ? -0.774 11.111 3.640 1.00 87.94 186 THR A O 1
ATOM 1423 N N . GLY A 1 187 ? -0.693 10.048 1.659 1.00 89.00 187 GLY A N 1
ATOM 1424 C CA . GLY A 1 187 ? -1.924 10.613 1.101 1.00 89.00 187 GLY A CA 1
ATOM 1425 C C . GLY A 1 187 ? -3.185 9.833 1.477 1.00 89.00 187 GLY A C 1
ATOM 1426 O O . GLY A 1 187 ? -4.243 10.427 1.698 1.00 89.00 187 GLY A O 1
ATOM 1427 N N . PHE A 1 188 ? -3.085 8.505 1.578 1.00 85.25 188 PHE A N 1
ATOM 1428 C CA . PHE A 1 188 ? -4.223 7.629 1.887 1.00 85.25 188 PHE A CA 1
ATOM 1429 C C . PHE A 1 188 ? -4.218 7.055 3.306 1.00 85.25 188 PHE A C 1
ATOM 1431 O O . PHE A 1 188 ? -5.215 6.458 3.709 1.00 85.25 188 PHE A O 1
ATOM 1438 N N . HIS A 1 189 ? -3.137 7.252 4.066 1.00 86.88 189 HIS A N 1
ATOM 1439 C CA . HIS A 1 189 ? -2.979 6.743 5.432 1.00 86.88 189 HIS A CA 1
ATOM 1440 C C . HIS A 1 189 ? -3.175 5.223 5.558 1.00 86.88 189 HIS A C 1
ATOM 1442 O O . HIS A 1 189 ? -3.682 4.732 6.568 1.00 86.88 189 HIS A O 1
ATOM 1448 N N . ILE A 1 190 ? -2.762 4.470 4.536 1.00 88.25 190 ILE A N 1
ATOM 1449 C CA . ILE A 1 190 ? -2.819 3.008 4.544 1.00 88.25 190 ILE A CA 1
ATOM 1450 C C . ILE A 1 190 ? -1.771 2.466 5.511 1.00 88.25 190 ILE A C 1
ATOM 1452 O O . ILE A 1 190 ? -0.583 2.787 5.431 1.00 88.25 190 ILE A O 1
ATOM 1456 N N . SER A 1 191 ? -2.226 1.626 6.439 1.00 85.75 191 SER A N 1
ATOM 1457 C CA . SER A 1 191 ? -1.362 0.998 7.432 1.00 85.75 191 SER A CA 1
ATOM 1458 C C . SER A 1 191 ? -0.623 -0.213 6.848 1.00 85.75 191 SER A C 1
ATOM 1460 O O . SER A 1 191 ? -1.077 -0.849 5.898 1.00 85.75 191 SER A O 1
ATOM 1462 N N . SER A 1 192 ? 0.512 -0.580 7.452 1.00 90.88 192 SER A N 1
ATOM 1463 C CA . SER A 1 192 ? 1.239 -1.808 7.094 1.00 90.88 192 SER A CA 1
ATOM 1464 C C . SER A 1 192 ? 0.364 -3.074 7.189 1.00 90.88 192 SER A C 1
ATOM 1466 O O . SER A 1 192 ? 0.385 -3.846 6.232 1.00 90.88 192 SER A O 1
ATOM 1468 N N . PRO A 1 193 ? -0.438 -3.292 8.254 1.00 85.19 193 PRO A N 1
ATOM 1469 C CA . PRO A 1 193 ? -1.364 -4.426 8.312 1.00 85.19 193 PRO A CA 1
ATOM 1470 C C . PRO A 1 193 ? -2.392 -4.432 7.177 1.00 85.19 193 PRO A C 1
ATOM 1472 O O . PRO A 1 193 ? -2.635 -5.473 6.578 1.00 85.19 193 PRO A O 1
ATOM 1475 N N . GLN A 1 194 ? -2.959 -3.270 6.838 1.00 84.25 194 GLN A N 1
ATOM 1476 C CA . GLN A 1 194 ? -3.938 -3.160 5.757 1.00 84.25 194 GLN A CA 1
ATOM 1477 C C . GLN A 1 194 ? -3.315 -3.480 4.394 1.00 84.25 194 GLN A C 1
ATOM 1479 O O . GLN A 1 194 ? -3.900 -4.217 3.604 1.00 84.25 194 GLN A O 1
ATOM 1484 N N . LEU A 1 195 ? -2.113 -2.964 4.129 1.00 93.81 195 LEU A N 1
ATOM 1485 C CA . LEU A 1 195 ? -1.381 -3.268 2.903 1.00 93.81 195 LEU A CA 1
ATOM 1486 C C . LEU A 1 195 ? -0.993 -4.755 2.828 1.00 93.81 195 LEU A C 1
ATOM 1488 O O . LEU A 1 195 ? -1.103 -5.364 1.766 1.00 93.81 195 LEU A O 1
ATOM 1492 N N . HIS A 1 196 ? -0.606 -5.356 3.957 1.00 92.75 196 HIS A N 1
ATOM 1493 C CA . HIS A 1 196 ? -0.341 -6.791 4.035 1.00 92.75 196 HIS A CA 1
ATOM 1494 C 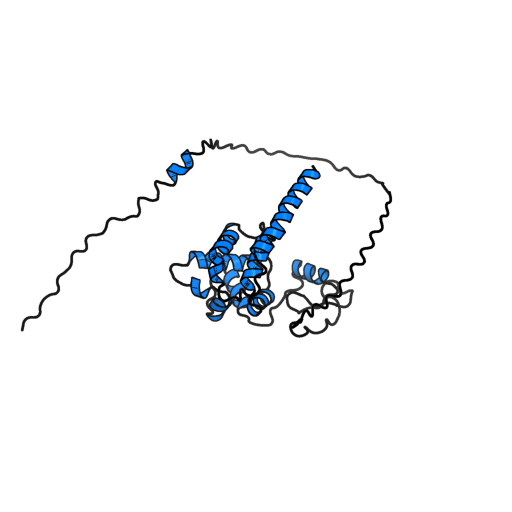C . HIS A 1 196 ? -1.589 -7.619 3.711 1.00 92.75 196 HIS A C 1
ATOM 1496 O O . HIS A 1 196 ? -1.509 -8.546 2.914 1.00 92.75 196 HIS A O 1
ATOM 1502 N N . GLN A 1 197 ? -2.752 -7.232 4.240 1.00 87.00 197 GLN A N 1
ATOM 1503 C CA . GLN A 1 197 ? -4.019 -7.895 3.937 1.00 87.00 197 GLN A CA 1
ATOM 1504 C C . GLN A 1 197 ? -4.357 -7.824 2.440 1.00 87.00 197 GLN A C 1
ATOM 1506 O O . GLN A 1 197 ? -4.831 -8.804 1.868 1.00 87.00 197 GLN A O 1
ATOM 1511 N N . TRP A 1 198 ? -4.095 -6.689 1.778 1.00 92.69 198 TRP A N 1
ATOM 1512 C CA . TRP A 1 198 ? -4.272 -6.589 0.323 1.00 92.69 198 TRP A CA 1
ATOM 1513 C C . TRP A 1 198 ? -3.353 -7.547 -0.427 1.00 92.69 198 TRP A C 1
ATOM 1515 O O . TRP A 1 198 ? -3.785 -8.148 -1.406 1.00 92.69 198 TRP A O 1
ATOM 1525 N N . LYS A 1 199 ? -2.117 -7.716 0.050 1.00 94.44 199 LYS A N 1
ATOM 1526 C CA . LYS A 1 199 ? -1.165 -8.676 -0.507 1.00 94.44 199 LYS A CA 1
ATOM 1527 C C . LYS A 1 199 ? -1.644 -10.114 -0.342 1.00 94.44 199 LYS A C 1
ATOM 1529 O O . LYS A 1 199 ? -1.631 -10.871 -1.306 1.00 94.44 199 LYS A O 1
ATOM 1534 N N . GLU A 1 200 ? -2.082 -10.499 0.855 1.00 90.62 200 GLU A N 1
ATOM 1535 C CA . GLU A 1 200 ? -2.596 -11.851 1.118 1.00 90.62 200 GLU A CA 1
ATOM 1536 C C . GLU A 1 200 ? -3.830 -12.169 0.269 1.00 90.62 200 GLU A C 1
ATOM 1538 O O . GLU A 1 200 ? -3.968 -13.282 -0.235 1.00 90.62 200 GLU A O 1
ATOM 1543 N N . ALA A 1 201 ? -4.687 -11.170 0.051 1.00 85.19 201 ALA A N 1
ATOM 1544 C CA . ALA A 1 201 ? -5.860 -11.284 -0.805 1.00 85.19 201 ALA A CA 1
ATOM 1545 C C . ALA A 1 201 ? -5.547 -11.211 -2.313 1.00 85.19 201 ALA A C 1
ATOM 1547 O O . ALA A 1 201 ? -6.465 -11.387 -3.107 1.00 85.19 201 ALA A O 1
ATOM 1548 N N . LYS A 1 202 ? -4.295 -10.939 -2.722 1.00 90.81 202 LYS A N 1
ATOM 1549 C CA . LYS A 1 202 ? -3.908 -10.628 -4.116 1.00 90.81 202 LYS A CA 1
ATOM 1550 C C . LYS A 1 202 ? -4.745 -9.497 -4.738 1.00 90.81 202 LYS A C 1
ATOM 1552 O O . LYS A 1 202 ? -5.235 -9.602 -5.858 1.00 90.81 202 LYS A O 1
ATOM 1557 N N . GLN A 1 203 ? -4.969 -8.433 -3.971 1.00 90.94 203 GLN A N 1
ATOM 1558 C CA . GLN A 1 203 ? -5.798 -7.286 -4.352 1.00 90.94 203 GLN A CA 1
ATOM 1559 C C . GLN A 1 203 ? -5.036 -5.957 -4.252 1.00 90.94 203 GLN A C 1
ATOM 1561 O O . GLN A 1 203 ? -5.661 -4.907 -4.065 1.00 90.94 203 GLN A O 1
ATOM 1566 N N . ILE A 1 204 ? -3.705 -5.958 -4.324 1.00 95.12 204 ILE A N 1
ATOM 1567 C CA . ILE A 1 204 ? -2.913 -4.729 -4.203 1.00 95.12 204 ILE A CA 1
ATOM 1568 C C . ILE A 1 204 ? -3.263 -3.790 -5.354 1.00 95.12 204 ILE A C 1
ATOM 1570 O O . ILE A 1 204 ? -3.655 -2.646 -5.102 1.00 95.12 204 ILE A O 1
ATOM 1574 N N . PHE A 1 205 ? -3.210 -4.270 -6.600 1.00 95.12 205 PHE A N 1
ATOM 1575 C CA . PHE A 1 205 ? -3.461 -3.429 -7.772 1.00 95.12 205 PHE A CA 1
ATOM 1576 C C . PHE A 1 205 ? -4.866 -2.825 -7.743 1.00 95.12 205 PHE A C 1
ATOM 1578 O O . PHE A 1 205 ? -5.033 -1.604 -7.815 1.00 95.12 205 PHE A O 1
ATOM 1585 N N . ASN A 1 206 ? -5.880 -3.673 -7.553 1.00 89.81 206 ASN A N 1
ATOM 1586 C CA . ASN A 1 206 ? -7.282 -3.256 -7.547 1.00 89.81 206 ASN A CA 1
ATOM 1587 C C . ASN A 1 206 ? -7.563 -2.211 -6.459 1.00 89.81 206 ASN A C 1
ATOM 1589 O O . ASN A 1 206 ? -8.252 -1.217 -6.708 1.00 89.81 206 ASN A O 1
ATOM 1593 N N . ASN A 1 207 ? -7.004 -2.391 -5.258 1.00 92.00 207 ASN A N 1
ATOM 1594 C CA . ASN A 1 207 ? -7.177 -1.427 -4.174 1.00 92.00 207 ASN A CA 1
ATOM 1595 C C . ASN A 1 207 ? -6.464 -0.099 -4.450 1.00 92.00 207 ASN A C 1
ATOM 1597 O O . ASN A 1 207 ? -7.057 0.957 -4.211 1.00 92.00 207 ASN A O 1
ATOM 1601 N N . ILE A 1 208 ? -5.243 -0.134 -4.994 1.00 95.62 208 ILE A N 1
ATOM 1602 C CA . ILE A 1 208 ? -4.497 1.074 -5.373 1.00 95.62 208 ILE A CA 1
ATOM 1603 C C . ILE A 1 208 ? -5.273 1.872 -6.419 1.00 95.62 208 ILE A C 1
ATOM 1605 O O . ILE A 1 208 ? -5.522 3.064 -6.218 1.00 95.62 208 ILE A O 1
ATOM 1609 N N . VAL A 1 209 ? -5.691 1.224 -7.508 1.00 93.62 209 VAL A N 1
ATOM 1610 C CA . VAL A 1 209 ? -6.409 1.881 -8.606 1.00 93.62 209 VAL A CA 1
ATOM 1611 C C . VAL A 1 209 ? -7.739 2.456 -8.117 1.00 93.62 209 VAL A C 1
ATOM 1613 O O . VAL A 1 209 ? -8.063 3.607 -8.416 1.00 93.62 209 VAL A O 1
ATOM 1616 N N . ARG A 1 210 ? -8.482 1.704 -7.295 1.00 88.62 210 ARG A N 1
ATOM 1617 C CA . ARG A 1 210 ? -9.728 2.181 -6.680 1.00 88.62 210 ARG A CA 1
ATOM 1618 C C . ARG A 1 210 ? -9.510 3.451 -5.857 1.00 88.62 210 ARG A C 1
ATOM 1620 O O . ARG A 1 210 ? -10.306 4.381 -5.966 1.00 88.62 210 ARG A O 1
ATOM 1627 N N . LEU A 1 211 ? -8.448 3.513 -5.052 1.00 90.50 211 LEU A N 1
ATOM 1628 C CA . LEU A 1 211 ? -8.131 4.703 -4.256 1.00 90.50 211 LEU A CA 1
ATOM 1629 C C . LEU A 1 211 ? -7.744 5.903 -5.124 1.00 90.50 211 LEU A C 1
ATOM 1631 O O . LEU A 1 211 ? -8.242 7.003 -4.884 1.00 90.50 211 LEU A O 1
ATOM 1635 N N . HIS A 1 212 ? -6.912 5.688 -6.145 1.00 92.56 212 HIS A N 1
ATOM 1636 C CA . HIS A 1 212 ? -6.470 6.753 -7.049 1.00 92.56 212 HIS A CA 1
ATOM 1637 C C . HIS A 1 212 ? -7.637 7.335 -7.858 1.00 92.56 212 HIS A C 1
ATOM 1639 O O . HIS A 1 212 ? -7.728 8.551 -8.007 1.00 92.56 212 HIS A O 1
ATOM 1645 N N . ASN A 1 213 ? -8.569 6.490 -8.309 1.00 86.56 213 ASN A N 1
ATOM 1646 C CA . ASN A 1 213 ? -9.766 6.935 -9.025 1.00 86.56 213 ASN A CA 1
ATOM 1647 C C . ASN A 1 213 ? -10.770 7.639 -8.106 1.00 86.56 213 ASN A C 1
ATOM 1649 O O . ASN A 1 213 ? -11.380 8.628 -8.501 1.00 86.56 213 ASN A O 1
ATOM 1653 N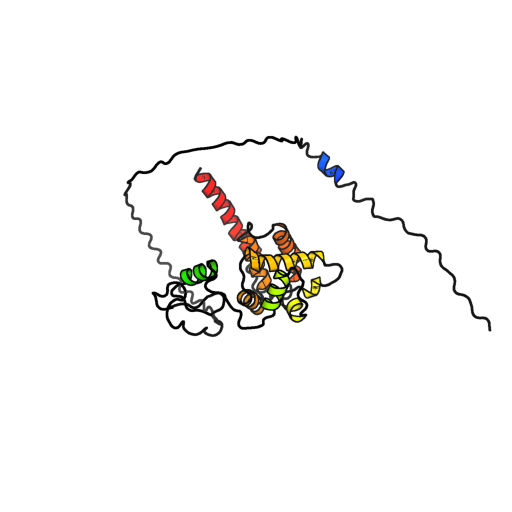 N . ARG A 1 214 ? -10.946 7.144 -6.875 1.00 86.44 214 ARG A N 1
ATOM 1654 C CA . ARG A 1 214 ? -11.909 7.717 -5.926 1.00 86.44 214 ARG A CA 1
ATOM 1655 C C . ARG A 1 214 ? -11.472 9.079 -5.386 1.00 86.44 214 ARG A C 1
ATOM 1657 O O . ARG A 1 214 ? -12.326 9.895 -5.048 1.00 86.44 214 ARG A O 1
ATOM 1664 N N . TYR A 1 215 ? -10.167 9.322 -5.279 1.00 88.50 215 TYR A N 1
ATOM 1665 C CA . TYR A 1 215 ? -9.622 10.544 -4.687 1.00 88.50 215 TYR A CA 1
ATOM 1666 C C . TYR A 1 215 ? -8.522 11.162 -5.568 1.00 88.50 215 TYR A C 1
ATOM 1668 O O . TYR A 1 215 ? -7.354 11.201 -5.167 1.00 88.50 215 TYR A O 1
ATOM 1676 N N . PRO A 1 216 ? -8.875 11.703 -6.747 1.00 90.19 216 PRO A N 1
ATOM 1677 C CA . PRO A 1 216 ? -7.899 12.234 -7.700 1.00 90.19 216 PRO A CA 1
ATOM 1678 C C . PRO A 1 216 ? -7.099 13.425 -7.153 1.00 90.19 216 PRO A C 1
ATOM 1680 O O . PRO A 1 216 ? -5.981 13.661 -7.584 1.00 90.19 216 PRO A O 1
ATOM 1683 N N . THR A 1 217 ? -7.619 14.159 -6.165 1.00 89.69 217 THR A N 1
ATOM 1684 C CA . THR A 1 217 ? -6.893 15.267 -5.518 1.00 89.69 217 THR A CA 1
ATOM 1685 C C . THR A 1 217 ? -5.780 14.803 -4.578 1.00 89.69 217 THR A C 1
ATOM 1687 O O . THR A 1 217 ? -4.874 15.577 -4.280 1.00 89.69 217 THR A O 1
ATOM 1690 N N . ARG A 1 218 ? -5.834 13.550 -4.105 1.00 88.06 218 ARG A N 1
ATOM 1691 C CA . ARG A 1 218 ? -4.806 12.934 -3.246 1.00 88.06 218 ARG A CA 1
ATOM 1692 C C . ARG A 1 218 ? -3.798 12.109 -4.045 1.00 88.06 218 ARG A C 1
ATOM 1694 O O . ARG A 1 218 ? -2.771 11.713 -3.510 1.00 88.06 218 ARG A O 1
ATOM 1701 N N . ALA A 1 219 ? -4.094 11.829 -5.309 1.00 90.75 219 ALA A N 1
ATOM 1702 C CA . ALA A 1 219 ? -3.271 11.027 -6.196 1.00 90.75 219 ALA A CA 1
ATOM 1703 C C . ALA A 1 219 ? -2.641 11.908 -7.284 1.00 90.75 219 ALA A C 1
ATOM 1705 O O . ALA A 1 219 ? -3.365 12.421 -8.135 1.00 90.75 219 ALA A O 1
ATOM 1706 N N . PRO A 1 220 ? -1.306 12.076 -7.312 1.00 93.94 220 PRO A N 1
ATOM 1707 C CA . PRO A 1 220 ? -0.635 12.764 -8.408 1.00 93.94 220 PRO A CA 1
ATOM 1708 C C . PRO A 1 220 ? -1.061 12.196 -9.769 1.00 93.94 220 PRO A C 1
ATOM 1710 O O . PRO A 1 220 ? -0.970 10.991 -10.004 1.00 93.94 220 PRO A O 1
ATOM 1713 N N . ALA A 1 221 ? -1.491 13.065 -10.689 1.00 93.62 221 ALA A N 1
ATOM 1714 C CA . ALA A 1 221 ? -2.020 12.651 -11.993 1.00 93.62 221 ALA A CA 1
ATOM 1715 C C . ALA A 1 221 ? -1.045 11.753 -12.776 1.00 93.62 221 ALA A C 1
ATOM 1717 O O . ALA A 1 221 ? -1.466 10.806 -13.438 1.00 93.62 221 ALA A O 1
ATOM 1718 N N . ILE A 1 222 ? 0.260 12.010 -12.642 1.00 96.06 222 ILE A N 1
ATOM 1719 C CA . ILE A 1 222 ? 1.321 11.216 -13.267 1.00 96.06 222 ILE A CA 1
ATOM 1720 C C . ILE A 1 222 ? 1.337 9.760 -12.774 1.00 96.06 222 ILE A C 1
ATOM 1722 O O . ILE A 1 222 ? 1.502 8.846 -13.578 1.00 96.06 222 ILE A O 1
ATOM 1726 N N . GLN A 1 223 ? 1.079 9.521 -11.484 1.00 95.62 223 GLN A N 1
ATOM 1727 C CA . GLN A 1 223 ? 1.001 8.175 -10.904 1.00 95.62 223 GLN A CA 1
ATOM 1728 C C . GLN A 1 223 ? -0.247 7.439 -11.396 1.00 95.62 223 GLN A C 1
ATOM 1730 O O . GLN A 1 223 ? -0.170 6.281 -11.802 1.00 95.62 223 GLN A O 1
ATOM 1735 N N . SER A 1 224 ? -1.387 8.132 -11.439 1.00 94.06 224 SER A N 1
ATOM 1736 C CA . SER A 1 224 ? -2.633 7.588 -11.989 1.00 94.06 224 SER A CA 1
ATOM 1737 C C . SER A 1 224 ? -2.497 7.228 -13.473 1.00 94.06 224 SER A C 1
ATOM 1739 O O . SER A 1 224 ? -2.990 6.187 -13.903 1.00 94.06 224 SER A O 1
ATOM 1741 N N . PHE A 1 225 ? -1.812 8.061 -14.262 1.00 95.81 225 PHE A N 1
ATOM 1742 C CA . PHE A 1 225 ? -1.512 7.768 -15.665 1.00 95.81 225 PHE A CA 1
ATOM 1743 C C . PHE A 1 225 ? -0.590 6.552 -15.807 1.00 95.81 225 PHE A C 1
ATOM 1745 O O . PHE A 1 225 ? -0.860 5.665 -16.616 1.00 95.81 225 PHE A O 1
ATOM 1752 N N . TRP A 1 226 ? 0.461 6.471 -14.990 1.00 96.88 226 TRP A N 1
ATOM 1753 C CA . TRP A 1 226 ? 1.371 5.329 -14.997 1.00 96.88 226 TRP A CA 1
ATOM 1754 C C . TRP A 1 226 ? 0.646 4.021 -14.656 1.00 96.88 226 TRP A C 1
ATOM 1756 O O . TRP A 1 226 ? 0.776 3.067 -15.419 1.00 96.88 226 TRP A O 1
ATOM 1766 N N . LEU A 1 227 ? -0.195 3.998 -13.612 1.00 95.75 227 LEU A N 1
ATOM 1767 C CA . LEU A 1 227 ? -0.988 2.820 -13.215 1.00 95.75 227 LEU A CA 1
ATOM 1768 C C . LEU A 1 227 ? -1.867 2.284 -14.351 1.00 95.75 227 LEU A C 1
ATOM 1770 O O . LEU A 1 227 ? -1.964 1.071 -14.531 1.00 95.75 227 LEU A O 1
ATOM 1774 N N . LYS A 1 228 ? -2.478 3.178 -15.140 1.00 92.81 228 LYS A N 1
ATOM 1775 C CA . LYS A 1 228 ? -3.309 2.794 -16.294 1.00 92.81 228 LYS A CA 1
ATOM 1776 C C . LYS A 1 228 ? -2.500 2.081 -17.381 1.00 92.81 228 LYS A C 1
ATOM 1778 O O . LYS A 1 228 ? -2.989 1.121 -17.966 1.00 92.81 228 LYS A O 1
ATOM 1783 N N . ASN A 1 229 ? -1.265 2.518 -17.627 1.00 95.56 229 ASN A N 1
ATOM 1784 C CA . ASN A 1 229 ? -0.407 1.960 -18.680 1.00 95.56 229 ASN A CA 1
ATOM 1785 C C . ASN A 1 229 ? 0.447 0.766 -18.205 1.00 95.56 229 ASN A C 1
ATOM 1787 O O . ASN A 1 229 ? 0.870 -0.061 -19.014 1.00 95.56 229 ASN A O 1
ATOM 1791 N N . HIS A 1 230 ? 0.665 0.638 -16.893 1.00 95.44 230 HIS A N 1
ATOM 1792 C CA . HIS A 1 230 ? 1.558 -0.357 -16.289 1.00 95.44 230 HIS A C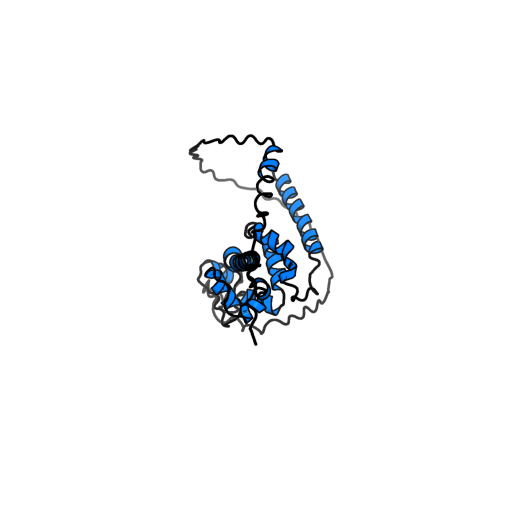A 1
ATOM 1793 C C . HIS A 1 230 ? 0.825 -1.405 -15.446 1.00 95.44 230 HIS A C 1
ATOM 1795 O O . HIS A 1 230 ? 1.430 -2.069 -14.609 1.00 95.44 230 HIS A O 1
ATOM 1801 N N . GLY A 1 231 ? -0.461 -1.655 -15.717 1.00 92.12 231 GLY A N 1
ATOM 1802 C CA . GLY A 1 231 ? -1.200 -2.758 -15.083 1.00 92.12 231 GLY A CA 1
ATOM 1803 C C . GLY A 1 231 ? -0.563 -4.140 -15.312 1.00 92.12 231 GLY A C 1
ATOM 1804 O O . GLY A 1 231 ? -0.793 -5.075 -14.551 1.00 92.12 231 GLY A O 1
ATOM 1805 N N . HIS A 1 232 ? 0.295 -4.270 -16.328 1.00 92.06 232 HIS A N 1
ATOM 1806 C CA . HIS A 1 232 ? 1.064 -5.483 -16.596 1.00 92.06 232 HIS A CA 1
ATOM 1807 C C . HIS A 1 232 ? 2.177 -5.771 -15.561 1.00 92.06 232 HIS A C 1
ATOM 1809 O O . HIS A 1 232 ? 2.760 -6.852 -15.576 1.00 92.06 232 HIS A O 1
ATOM 1815 N N . VAL A 1 233 ? 2.496 -4.833 -14.668 1.00 94.06 233 VAL A N 1
ATOM 1816 C CA . VAL A 1 233 ? 3.435 -5.072 -13.557 1.00 94.06 233 VAL A CA 1
ATOM 1817 C C . VAL A 1 233 ? 2.818 -6.008 -12.506 1.00 94.06 233 VAL A C 1
ATOM 1819 O O . VAL A 1 233 ? 3.536 -6.743 -11.839 1.00 94.06 233 VAL A O 1
ATOM 1822 N N . PHE A 1 234 ? 1.484 -6.059 -12.428 1.00 92.94 234 PHE A N 1
ATOM 1823 C CA . PHE A 1 234 ? 0.721 -6.800 -11.418 1.00 92.94 234 PHE A CA 1
ATOM 1824 C C . PHE A 1 234 ? 0.117 -8.115 -11.954 1.00 92.94 234 PHE A C 1
ATOM 1826 O O . PHE A 1 234 ? -0.864 -8.618 -11.416 1.00 92.94 234 PHE A O 1
ATOM 1833 N N . LEU A 1 235 ? 0.646 -8.675 -13.052 1.00 80.12 235 LEU A N 1
ATOM 1834 C CA . LEU A 1 235 ? 0.028 -9.817 -13.757 1.00 80.12 235 LEU A CA 1
ATOM 1835 C C . LEU A 1 235 ? -0.053 -11.117 -12.951 1.00 80.12 235 LEU A C 1
ATOM 1837 O O . LEU A 1 235 ? -0.821 -11.995 -13.337 1.00 80.12 235 LEU A O 1
ATOM 1841 N N . GLU A 1 236 ? 0.728 -11.249 -11.882 1.00 73.00 236 GLU A N 1
ATOM 1842 C CA . GLU A 1 236 ? 0.680 -12.419 -10.999 1.00 73.00 236 GLU A CA 1
ATOM 1843 C C . GLU A 1 236 ? -0.502 -12.378 -10.012 1.00 73.00 236 GLU A C 1
ATOM 1845 O O . GLU A 1 236 ? -0.787 -13.382 -9.355 1.00 73.00 236 GLU A O 1
ATOM 1850 N N . GLU A 1 237 ? -1.228 -11.255 -9.920 1.00 72.81 237 GLU A N 1
ATOM 1851 C CA . GLU A 1 237 ? -2.521 -11.222 -9.231 1.00 72.81 237 GLU A CA 1
ATOM 1852 C C . GLU A 1 237 ? -3.571 -11.987 -10.047 1.00 72.81 237 GLU A C 1
ATOM 1854 O O . GLU A 1 237 ? -3.687 -11.825 -11.267 1.00 72.81 237 GLU A O 1
ATOM 1859 N N . ASP A 1 238 ? -4.355 -12.832 -9.367 1.00 60.28 238 ASP A N 1
ATOM 1860 C CA . ASP A 1 238 ? -5.488 -13.528 -9.972 1.00 60.28 238 ASP A CA 1
ATOM 1861 C C . ASP A 1 238 ? -6.482 -12.484 -10.497 1.00 60.28 238 ASP A C 1
ATOM 1863 O O . ASP A 1 238 ? -7.283 -11.914 -9.759 1.00 60.28 238 ASP A O 1
ATOM 1867 N N . LYS A 1 239 ? -6.462 -12.242 -11.811 1.00 55.88 239 LYS A N 1
ATOM 1868 C CA . LYS A 1 239 ? -7.423 -11.352 -12.479 1.00 55.88 239 LYS A CA 1
ATOM 1869 C C . LYS A 1 239 ? -8.858 -11.899 -12.475 1.00 55.88 239 LYS A C 1
ATOM 1871 O O . LYS A 1 239 ? -9.741 -11.280 -13.064 1.00 55.88 239 LYS A O 1
ATOM 1876 N N . SER A 1 240 ? -9.089 -13.070 -11.877 1.00 50.94 240 SER A N 1
ATOM 1877 C CA . SER A 1 240 ? -10.361 -13.797 -11.926 1.00 50.94 240 SER A CA 1
ATOM 1878 C C . SER A 1 240 ? -11.512 -13.059 -11.237 1.00 50.94 240 SER A C 1
ATOM 1880 O O . SER A 1 240 ? -12.660 -13.293 -11.602 1.00 50.94 240 SER A O 1
ATOM 1882 N N . GLU A 1 241 ? -11.219 -12.117 -10.336 1.00 55.38 241 GLU A N 1
ATOM 1883 C CA . GLU A 1 241 ? -12.207 -11.218 -9.721 1.00 55.38 241 GLU A CA 1
ATOM 1884 C C . GLU A 1 241 ? -11.947 -9.738 -10.031 1.00 55.38 241 GLU A C 1
ATOM 1886 O O . GLU A 1 241 ? -12.271 -8.847 -9.241 1.00 55.38 241 GLU A O 1
ATOM 1891 N N . VAL A 1 242 ? -11.385 -9.427 -11.203 1.00 51.09 242 VAL A N 1
ATOM 1892 C CA . VAL A 1 242 ? -11.543 -8.071 -11.737 1.00 51.09 242 VAL A CA 1
ATOM 1893 C C . VAL A 1 242 ? -13.028 -7.918 -12.060 1.00 51.09 242 VAL A C 1
ATOM 1895 O O . VAL A 1 242 ? -13.478 -8.278 -13.146 1.00 51.09 242 VAL A O 1
ATOM 1898 N N . LEU A 1 243 ? -13.803 -7.413 -11.090 1.00 55.00 243 LEU A N 1
ATOM 1899 C CA . LEU A 1 243 ? -15.049 -6.701 -11.361 1.00 55.00 243 LEU A CA 1
ATOM 1900 C C . LEU A 1 243 ? -14.748 -5.814 -12.560 1.00 55.00 243 LEU A C 1
ATOM 1902 O O . LEU A 1 243 ? -13.871 -4.962 -12.429 1.00 55.00 243 LEU A O 1
ATOM 1906 N N . ASP A 1 244 ? -15.382 -6.106 -13.702 1.00 63.25 244 ASP A N 1
ATOM 1907 C CA . ASP A 1 244 ? -15.128 -5.482 -15.002 1.00 63.25 244 ASP A CA 1
ATOM 1908 C C . ASP A 1 244 ? -14.743 -4.014 -14.783 1.00 63.25 244 ASP A C 1
ATOM 1910 O O . ASP A 1 244 ? -15.572 -3.184 -14.406 1.00 63.25 244 ASP A O 1
ATOM 1914 N N . PHE A 1 245 ? -13.443 -3.729 -14.887 1.00 59.84 245 PHE A N 1
ATOM 1915 C CA . PHE A 1 245 ? -12.895 -2.432 -14.512 1.00 59.84 245 PHE A CA 1
ATOM 1916 C C . PHE A 1 245 ? -13.497 -1.339 -15.396 1.00 59.84 245 PHE A C 1
ATOM 1918 O O . PHE A 1 245 ? -13.763 -0.233 -14.923 1.00 59.84 245 PHE A O 1
ATOM 1925 N N . ASP A 1 246 ? -13.827 -1.691 -16.642 1.00 60.66 246 ASP A N 1
ATOM 1926 C CA . ASP A 1 246 ? -14.565 -0.831 -17.552 1.00 60.66 246 ASP A CA 1
ATOM 1927 C C . ASP A 1 246 ? -16.027 -0.689 -17.120 1.00 60.66 246 ASP A C 1
ATOM 1929 O O . ASP A 1 246 ? -16.599 0.383 -17.279 1.00 60.66 246 ASP A O 1
ATOM 1933 N N . ALA A 1 247 ? -16.673 -1.711 -16.550 1.00 64.94 247 ALA A N 1
ATOM 1934 C CA . ALA A 1 247 ? -17.990 -1.543 -15.921 1.00 6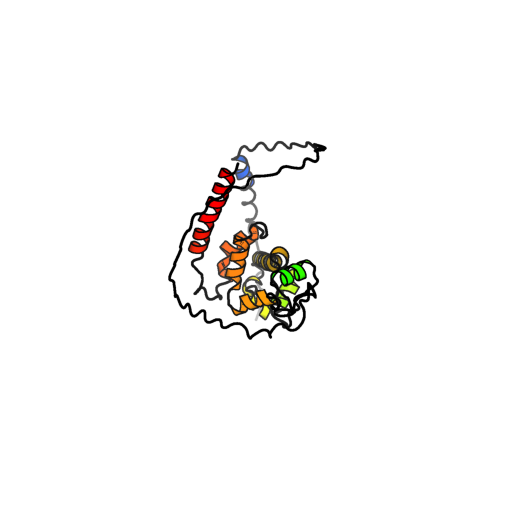4.94 247 ALA A CA 1
ATOM 1935 C C . ALA A 1 247 ? -17.935 -0.641 -14.678 1.00 64.94 247 ALA A C 1
ATOM 1937 O O . ALA A 1 247 ? -18.821 0.192 -14.509 1.00 64.94 247 ALA A O 1
ATOM 1938 N N . TYR A 1 248 ? -16.901 -0.747 -13.838 1.00 59.97 248 TYR A N 1
ATOM 1939 C CA . TYR A 1 248 ? -16.726 0.130 -12.675 1.00 59.97 248 TYR A CA 1
ATOM 1940 C C . TYR A 1 248 ? -16.446 1.580 -13.087 1.00 59.97 248 TYR A C 1
ATOM 1942 O O . TYR A 1 248 ? -17.043 2.501 -12.527 1.00 59.97 248 TYR A O 1
ATOM 1950 N N . LEU A 1 249 ? -15.571 1.804 -14.074 1.00 61.50 249 LEU A N 1
ATOM 1951 C CA . LEU A 1 249 ? -15.332 3.139 -14.622 1.00 61.50 249 LEU A CA 1
ATOM 1952 C C . LEU A 1 249 ? -16.600 3.700 -15.277 1.00 61.50 249 LEU A C 1
ATOM 1954 O O . LEU A 1 249 ? -16.993 4.811 -14.938 1.00 61.50 249 LEU A O 1
ATOM 1958 N N . ARG A 1 250 ? -17.309 2.914 -16.102 1.00 70.12 250 ARG A N 1
ATOM 1959 C CA . ARG A 1 250 ? -18.587 3.327 -16.716 1.00 70.12 250 ARG A CA 1
ATOM 1960 C C . ARG A 1 250 ? -19.668 3.651 -15.681 1.00 70.12 250 ARG A C 1
ATOM 1962 O O . ARG A 1 250 ? -20.402 4.615 -15.866 1.00 70.12 250 ARG A O 1
ATOM 1969 N N . ALA A 1 251 ? -19.753 2.888 -14.590 1.00 63.31 251 ALA A N 1
ATOM 1970 C CA . ALA A 1 251 ? -20.722 3.130 -13.519 1.00 63.31 251 ALA A CA 1
ATOM 1971 C C . ALA A 1 251 ? -20.425 4.411 -12.720 1.00 63.31 251 ALA A C 1
ATOM 1973 O O . ALA A 1 251 ? -21.349 5.059 -12.226 1.00 63.31 251 ALA A O 1
ATOM 1974 N N . ASN A 1 252 ? -19.153 4.801 -12.597 1.00 54.88 252 ASN A N 1
ATOM 1975 C CA . ASN A 1 252 ? -18.776 6.018 -11.876 1.00 54.88 252 ASN A CA 1
ATOM 1976 C C . ASN A 1 252 ? -18.698 7.258 -12.782 1.00 54.88 252 ASN A C 1
ATOM 1978 O O . ASN A 1 252 ? -18.971 8.357 -12.297 1.00 54.88 252 ASN A O 1
ATOM 1982 N N . ASP A 1 253 ? -18.439 7.110 -14.085 1.00 59.22 253 ASP A N 1
ATOM 1983 C CA . ASP A 1 253 ? -18.532 8.218 -15.053 1.00 59.22 253 ASP A CA 1
ATOM 1984 C C . ASP A 1 253 ? -19.950 8.807 -15.089 1.00 59.22 253 ASP A C 1
ATOM 1986 O O . ASP A 1 253 ? -20.121 10.027 -15.102 1.00 59.22 253 ASP A O 1
ATOM 1990 N N . THR A 1 254 ? -20.986 7.965 -14.973 1.00 55.97 254 THR A N 1
ATOM 1991 C CA . THR A 1 254 ? -22.374 8.444 -14.875 1.00 55.97 254 THR A CA 1
ATOM 1992 C C . THR A 1 254 ? -22.645 9.279 -13.625 1.00 55.97 254 THR A C 1
ATOM 1994 O O . THR A 1 254 ? -23.495 10.165 -13.661 1.00 55.97 254 THR A O 1
ATOM 1997 N N . THR A 1 255 ? -21.916 9.049 -12.528 1.00 56.03 255 THR A N 1
ATOM 1998 C CA . THR A 1 255 ? -22.094 9.834 -11.296 1.00 56.03 255 THR A CA 1
ATOM 1999 C C . THR A 1 255 ? -21.364 11.173 -11.328 1.00 56.03 255 THR A C 1
ATOM 2001 O O . THR A 1 255 ? -21.839 12.122 -10.712 1.00 56.03 255 THR A O 1
ATOM 2004 N N . PHE A 1 256 ? -20.256 11.294 -12.066 1.00 54.16 256 PHE A N 1
ATOM 2005 C CA . PHE A 1 256 ? -19.505 12.550 -12.159 1.00 54.16 256 PHE A CA 1
ATOM 2006 C C . PHE A 1 256 ? -20.247 13.599 -13.001 1.00 54.16 256 PHE A C 1
ATOM 2008 O O . PHE A 1 256 ? -20.414 14.736 -12.560 1.00 54.16 256 PHE A O 1
ATOM 2015 N N . GLU A 1 257 ? -20.790 13.194 -14.153 1.00 59.94 257 GLU A N 1
ATOM 2016 C CA . GLU A 1 257 ? -21.664 14.037 -14.986 1.00 59.94 257 GLU A CA 1
ATOM 2017 C C . GLU A 1 257 ? -22.934 14.460 -14.226 1.00 59.94 257 GLU A C 1
ATOM 2019 O O . GLU A 1 257 ? -23.325 15.625 -14.261 1.00 59.94 257 GLU A O 1
ATOM 2024 N N . GLN A 1 258 ? -23.546 13.551 -13.455 1.00 59.41 258 GLN A N 1
ATOM 2025 C CA . GLN A 1 258 ? -24.704 13.881 -12.612 1.00 59.41 258 GLN A CA 1
ATOM 2026 C C . GLN A 1 258 ? -24.353 14.829 -11.457 1.00 59.41 258 GLN A C 1
ATOM 2028 O O . GLN A 1 258 ? -25.156 15.698 -11.117 1.00 59.41 258 GLN A O 1
ATOM 2033 N N . PHE A 1 259 ? -23.162 14.706 -10.869 1.00 56.12 259 PHE A N 1
ATOM 2034 C CA . PHE A 1 259 ? -22.703 15.599 -9.806 1.00 56.12 259 PHE A CA 1
ATOM 2035 C C . PHE A 1 259 ? -22.429 17.015 -10.338 1.00 56.12 259 PHE A C 1
ATOM 2037 O O . PHE A 1 259 ? -22.842 17.989 -9.709 1.00 56.12 259 PHE A O 1
ATOM 2044 N N . ILE A 1 260 ? -21.816 17.145 -11.524 1.00 66.44 260 ILE A N 1
ATOM 2045 C CA . ILE A 1 260 ? -21.636 18.444 -12.196 1.00 66.44 260 ILE A CA 1
ATOM 2046 C C . ILE A 1 260 ? -22.985 19.038 -12.622 1.00 66.44 260 ILE A C 1
ATOM 2048 O O . ILE A 1 260 ? -23.223 20.221 -12.381 1.00 66.44 260 ILE A O 1
ATOM 2052 N N . ALA A 1 261 ? -23.897 18.233 -13.174 1.00 69.25 261 ALA A N 1
ATOM 2053 C CA . ALA A 1 261 ? -25.243 18.688 -13.520 1.00 69.25 261 ALA A CA 1
ATOM 2054 C C . ALA A 1 261 ? -26.023 19.175 -12.285 1.00 69.25 261 ALA A C 1
ATOM 2056 O O . ALA A 1 261 ? -26.667 20.220 -12.335 1.00 69.25 261 ALA A O 1
ATOM 2057 N N . SER A 1 262 ? -25.911 18.477 -11.149 1.00 66.06 262 SER A N 1
ATOM 2058 C CA . SER A 1 262 ? -26.551 18.895 -9.899 1.00 66.06 262 SER A CA 1
ATOM 2059 C C . SER A 1 262 ? -25.941 20.180 -9.331 1.00 66.06 262 SER A C 1
ATOM 2061 O O . SER A 1 262 ? -26.676 21.000 -8.795 1.00 66.06 262 SER A O 1
ATOM 2063 N N . LEU A 1 263 ? -24.628 20.394 -9.461 1.00 57.41 263 LEU A N 1
ATOM 2064 C CA . LEU A 1 263 ? -23.972 21.643 -9.047 1.00 57.41 263 LEU A CA 1
ATOM 2065 C C . LEU A 1 263 ? -24.373 22.835 -9.926 1.00 57.41 263 LEU A C 1
ATOM 2067 O O . LEU A 1 263 ? -24.574 23.929 -9.407 1.00 57.41 263 LEU A O 1
ATOM 2071 N N . LEU A 1 264 ? -24.544 22.620 -11.233 1.00 69.94 264 LEU A N 1
ATOM 2072 C CA . LEU A 1 264 ? -24.988 23.658 -12.168 1.00 69.94 264 LEU A CA 1
ATOM 2073 C C . LEU A 1 264 ? -26.477 24.007 -12.025 1.00 69.94 264 LEU A C 1
ATOM 2075 O O . LEU A 1 264 ? -26.867 25.107 -12.392 1.00 69.94 264 LEU A O 1
ATOM 2079 N N . CYS A 1 265 ? -27.307 23.112 -11.481 1.00 67.56 265 CYS A N 1
ATOM 2080 C CA . CYS A 1 265 ? -28.715 23.407 -11.192 1.00 67.56 265 CYS A CA 1
ATOM 2081 C C . CYS A 1 265 ? -28.943 24.181 -9.881 1.00 67.56 265 CYS A C 1
ATOM 2083 O O . CYS A 1 265 ? -30.058 24.645 -9.654 1.00 67.56 265 CYS A O 1
ATOM 2085 N N . TYR A 1 266 ? -27.929 24.304 -9.019 1.00 56.12 266 TYR A N 1
ATOM 2086 C CA . TYR A 1 266 ? -28.017 25.008 -7.731 1.00 56.12 266 TYR A CA 1
ATOM 2087 C C . TYR A 1 266 ? -27.388 26.417 -7.743 1.00 56.12 266 TYR A C 1
ATOM 2089 O O . TYR A 1 266 ? -27.377 27.077 -6.702 1.00 56.12 266 TYR A O 1
ATOM 2097 N N . MET A 1 267 ? -26.887 26.881 -8.894 1.00 59.34 267 MET A N 1
ATOM 2098 C CA . MET A 1 267 ? -26.424 28.258 -9.131 1.00 59.34 267 MET A CA 1
ATOM 2099 C C . MET A 1 267 ? -27.393 29.009 -10.040 1.00 59.34 267 MET A C 1
ATOM 2101 O O . MET A 1 267 ? -27.567 30.226 -9.808 1.00 59.34 267 MET A O 1
#

pLDDT: mean 74.25, std 20.81, range [37.06, 97.88]

Secondary structure (DSSP, 8-state):
-PPPPPPPPP-PPPP---SSSSSSHHHHGGGS---------------------------------------------------S--PPP-SB-TTTSSSB--EE-TTTS-SEESSHHHHHHHHHTTSS-----S--HHHHHHHHHHTT-----HHHHHHTT-GGG-SGGGHHHHHHHHHHHHHHHHTS---HHHHHHHHHTT-HHHHHHHHHHH-TTTS-HHHHHHHHH-GGGGTTS-GGG---HHHHHHHHHHHHHHHHHHHHT--

Radius of gyration: 29.02 Å; chains: 1; bounding box: 104×66×66 Å

Sequence (267 aa):
MSEPHPKTGDCSPEPNEASALENDLVASCKALDLDCQPDNKSNNGSMDHSEEEPSKDSEEESSDGSDWSVDSSLELEFDASRPNVLGSPQGQCERCKKREASVLCFFCGTGSFCSPWCCEMSHEKGKHMCVPTEDTTAKKLLLAVGQDLPPNDPQTLDDYYLTPLTAPNRHEDLEMLLGIYRNLLTGFHISSPQLHQWKEAKQIFNNIVRLHNRYPTRAPAIQSFWLKNHGHVFLEEDKSEVLDFDAYLRANDTTFEQFIASLLCYM